Protein AF-I7KV69-F1 (afdb_monomer)

Sequence (287 aa):
MLKFHRIDDIEKFVSSTLLEDYKKNYTNLLLSSIMAGIHRTFGLRHEGIIMALEIVDTIKDDTSNLIERNLLVWNLYVLAHEFIEECSFERAMNFIERAEKNWTRDILLGDEMGVYHVSWIEQIWLLKSHIYMLLKDDNNFQRTTDMILDSRLKLFKEAEKETEEIIIFDRCTYNAYEIMAMESRRKNIVNAINFLKQAILIKGNIKVDNDNKNISSNPYKYYDNLMNFFNRLQEKPYDNIKYLYCASCRFFDGEGLCKRHGTTTDKFKACSMYEGQNKKATPTETI

Mean predicted aligned error: 6.2 Å

Secondary structure (DSSP, 8-state):
---PPP-TTTGGGS-HHHHHHHHH-TT-HHHHHHHHHHHHHHS-HHHHHHHHHHHHHHS-TT---HHHHHHHHHHHHHHHHHHHHTT-HHHHHHHHHHHHHH--GGGGGG-SSSSS----HHHHHHHHHHHHHHTT-HHHHHHHHHHHHHHHHHHHHHHHHHH-------HHHHHHHHHHHHHHHHH-HHHHHHHHHHHHHHHH--PPP--HHHHHH-HHHHHHHHHHHHHHSPPPSS----TTBGGGBTTB-SSSEETTTTEE--TT-B-TT--B-----------

Radius of gyration: 21.75 Å; Cα contacts (8 Å, |Δi|>4): 406; chains: 1; bounding box: 48×69×56 Å

Nearest PDB structures (foldseek):
  6w1e-assembly1_A-2  TM=5.570E-01  e=2.737E-01  Streptococcus thermophilus LMG 18311
  8rtc-assembly2_B  TM=5.292E-01  e=9.080E-01  Bacillus phage phi3T
  5m37-assembly1_B  TM=4.041E-01  e=3.650E-01  Homo sapiens
  8q9t-assembly1_E  TM=3.363E-01  e=4.422E-01  Saccharomyces cerevisiae
  6w1f-assembly1_B  TM=4.535E-01  e=3.012E+00  Streptococcus thermophilus LMG 18311

Foldseek 3Di:
DFDDDDCPFQPVPDDPVLVVVCVVCVVPLVSLLVSLVSCCPRNPVVSSLVSLVVLLVVADLPDPQLLSLFSNLLSLLVNLVVCVVVVVLVSSVVSLVSSLSSDFLASLLNPPPNPRGDNDNLSSLLSVLSSCLVVVVVPSNVVSLVVLQVVVVVLQVVLCVQPVDHFFADDSQLSSLQVQLVSCVVVPLVSSVVSLQRSCCRQAVDHDDPPVVCCVPPSNVVSVVSVVVSVPRDGDPDRPGLPQFLLFAPQRPNPAARNVVRGGHDRGRGGNPGDGPDDPPDPPPDD

pLDDT: mean 89.47, std 11.6, range [36.41, 98.56]

Structure (mmCIF, N/CA/C/O backbone):
data_AF-I7KV69-F1
#
_entry.id   AF-I7KV69-F1
#
loop_
_atom_site.group_PDB
_atom_site.id
_atom_site.type_symbol
_atom_site.label_atom_id
_atom_site.label_alt_id
_atom_site.label_comp_id
_atom_site.label_asym_id
_atom_site.label_entity_id
_atom_site.label_seq_id
_atom_site.pdbx_PDB_ins_code
_atom_site.Cartn_x
_atom_site.Cartn_y
_atom_site.Cartn_z
_atom_site.occupancy
_atom_site.B_iso_or_equiv
_atom_site.auth_seq_id
_atom_site.auth_comp_id
_atom_site.auth_asym_id
_atom_site.auth_atom_id
_atom_site.pdbx_PDB_model_num
ATOM 1 N N . MET A 1 1 ? 6.055 5.016 -23.914 1.00 79.69 1 MET A N 1
ATOM 2 C CA . MET A 1 1 ? 7.514 5.083 -24.160 1.00 79.69 1 MET A CA 1
ATOM 3 C C . MET A 1 1 ? 8.061 6.172 -23.266 1.00 79.69 1 MET A C 1
ATOM 5 O O . MET A 1 1 ? 7.562 7.287 -23.358 1.00 79.69 1 MET A O 1
ATOM 9 N N . LEU A 1 2 ? 9.021 5.823 -22.408 1.00 90.88 2 LEU A N 1
ATOM 10 C CA . LEU A 1 2 ? 9.633 6.746 -21.452 1.00 90.88 2 LEU A CA 1
ATOM 11 C C . LEU A 1 2 ? 10.381 7.870 -22.169 1.00 90.88 2 LEU A C 1
ATOM 13 O O . LEU A 1 2 ? 11.130 7.613 -23.117 1.00 90.88 2 LEU A O 1
ATOM 17 N N . LYS A 1 3 ? 10.196 9.098 -21.693 1.00 93.81 3 LYS A N 1
ATOM 18 C CA . LYS A 1 3 ? 10.934 10.276 -22.141 1.00 93.81 3 LYS A CA 1
ATOM 19 C C . LYS A 1 3 ? 11.973 10.685 -21.107 1.00 93.81 3 LYS A C 1
ATOM 21 O O . LYS A 1 3 ? 11.932 10.291 -19.947 1.00 93.81 3 LYS A O 1
ATOM 26 N N . PHE A 1 4 ? 12.920 11.503 -21.548 1.00 94.94 4 PHE A N 1
ATOM 27 C CA . PHE A 1 4 ? 13.829 12.174 -20.634 1.00 94.94 4 PHE A CA 1
ATOM 28 C C . PHE A 1 4 ? 13.106 13.342 -19.951 1.00 94.94 4 PHE A C 1
ATOM 30 O O . PHE A 1 4 ? 12.637 14.259 -20.629 1.00 94.94 4 PHE A O 1
ATOM 37 N N . HIS A 1 5 ? 13.064 13.321 -18.620 1.00 94.38 5 HIS A N 1
ATOM 38 C CA . HIS A 1 5 ? 12.583 14.433 -17.795 1.00 94.38 5 HIS A CA 1
ATOM 39 C C . HIS A 1 5 ? 13.758 15.241 -17.249 1.00 94.38 5 HIS A C 1
ATOM 41 O O . HIS A 1 5 ? 14.771 14.672 -16.837 1.00 94.38 5 HIS A O 1
ATOM 47 N N . ARG A 1 6 ? 13.633 16.574 -17.276 1.00 91.25 6 ARG A N 1
ATOM 48 C CA . ARG A 1 6 ? 14.663 17.476 -16.738 1.00 91.25 6 ARG A CA 1
ATOM 49 C C . ARG A 1 6 ? 14.760 17.296 -15.231 1.00 91.25 6 ARG A C 1
ATOM 51 O O . ARG A 1 6 ? 13.749 17.062 -14.591 1.00 91.25 6 ARG A O 1
ATOM 58 N N . ILE A 1 7 ? 15.968 17.443 -14.697 1.00 91.94 7 ILE A N 1
ATOM 59 C CA . ILE A 1 7 ? 16.266 17.161 -13.287 1.00 91.94 7 ILE A CA 1
ATOM 60 C C . ILE A 1 7 ? 16.721 18.395 -12.501 1.00 91.94 7 ILE A C 1
ATOM 62 O O . ILE A 1 7 ? 17.065 18.268 -11.329 1.00 91.94 7 ILE A O 1
ATOM 66 N N . ASP A 1 8 ? 16.749 19.569 -13.140 1.00 91.62 8 ASP A N 1
ATOM 67 C CA . ASP A 1 8 ? 17.297 20.823 -12.600 1.00 91.62 8 ASP A CA 1
ATOM 68 C C . ASP A 1 8 ? 16.682 21.196 -11.233 1.00 91.62 8 ASP A C 1
ATOM 70 O O . ASP A 1 8 ? 17.334 21.783 -10.370 1.00 91.62 8 ASP A O 1
ATOM 74 N N . ASP A 1 9 ? 15.418 20.828 -11.014 1.00 90.06 9 ASP A N 1
ATOM 75 C CA . ASP A 1 9 ? 14.646 21.053 -9.791 1.00 90.06 9 ASP A CA 1
ATOM 76 C C . ASP A 1 9 ? 15.044 20.129 -8.627 1.00 90.06 9 ASP A C 1
ATOM 78 O O . ASP A 1 9 ? 14.849 20.490 -7.462 1.00 90.06 9 ASP A O 1
ATOM 82 N N . ILE A 1 10 ? 15.634 18.970 -8.925 1.00 92.38 10 ILE A N 1
ATOM 83 C CA . ILE A 1 10 ? 15.987 17.941 -7.940 1.00 92.38 10 ILE A CA 1
ATOM 84 C C . ILE A 1 10 ? 17.495 17.725 -7.772 1.00 92.38 10 ILE A C 1
ATOM 86 O O . ILE A 1 10 ? 17.887 17.032 -6.835 1.00 92.38 10 ILE A O 1
ATOM 90 N N . GLU A 1 11 ? 18.358 18.348 -8.587 1.00 91.94 11 GLU A N 1
ATOM 91 C CA . GLU A 1 11 ? 19.812 18.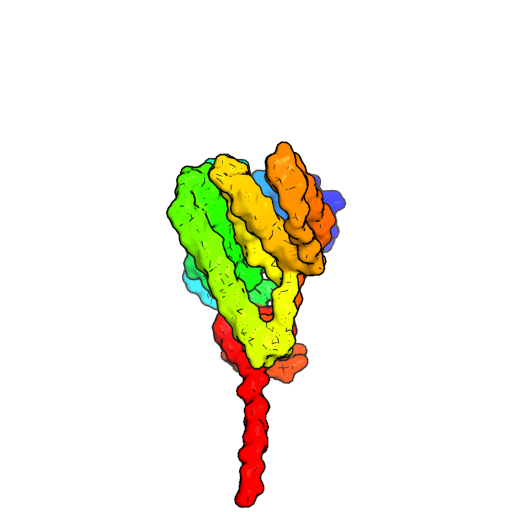086 -8.571 1.00 91.94 11 GLU A CA 1
ATOM 92 C C . GLU A 1 11 ? 20.458 18.262 -7.186 1.00 91.94 11 GLU A C 1
ATOM 94 O O . GLU A 1 11 ? 21.383 17.538 -6.830 1.00 91.94 11 GLU A O 1
ATOM 99 N N . LYS A 1 12 ? 19.944 19.182 -6.363 1.00 90.75 12 LYS A N 1
ATOM 100 C CA . LYS A 1 12 ? 20.472 19.455 -5.014 1.00 90.75 12 LYS A CA 1
ATOM 101 C C . LYS A 1 12 ? 20.125 18.395 -3.959 1.00 90.75 12 LYS A C 1
ATOM 103 O O . LYS A 1 12 ? 20.672 18.442 -2.861 1.00 90.75 12 LYS A O 1
ATOM 108 N N . PHE A 1 13 ? 19.193 17.491 -4.258 1.00 88.88 13 PHE A N 1
ATOM 109 C CA . PHE A 1 13 ? 18.682 16.484 -3.319 1.00 88.88 13 PHE A CA 1
ATOM 110 C C . PHE A 1 13 ? 19.123 15.060 -3.660 1.00 88.88 13 PHE A C 1
ATOM 112 O O . PHE A 1 13 ? 18.860 14.135 -2.893 1.00 88.88 13 PHE A O 1
ATOM 119 N N . VAL A 1 14 ? 19.779 14.875 -4.804 1.00 89.38 14 VAL A N 1
ATOM 120 C CA . VAL A 1 14 ? 20.112 13.564 -5.358 1.00 89.38 14 VAL A CA 1
ATOM 121 C C . VAL A 1 14 ? 21.619 13.441 -5.524 1.00 89.38 14 VAL A C 1
ATOM 123 O O . VAL A 1 14 ? 22.299 14.414 -5.841 1.00 89.38 14 VAL A O 1
ATOM 126 N N . SER A 1 15 ? 22.165 12.242 -5.312 1.00 91.06 15 SER A N 1
ATOM 127 C CA . SER A 1 15 ? 23.586 12.001 -5.561 1.00 91.06 15 SER A CA 1
ATOM 128 C C . SER A 1 15 ? 23.920 12.194 -7.043 1.00 91.06 15 SER A C 1
ATOM 130 O O . SER A 1 15 ? 23.171 11.773 -7.926 1.00 91.06 15 SER A O 1
ATOM 132 N N . SER A 1 16 ? 25.082 12.787 -7.326 1.00 90.88 16 SER A N 1
ATOM 133 C CA . SER A 1 16 ? 25.544 13.017 -8.701 1.00 90.88 16 SER A CA 1
ATOM 134 C C . SER A 1 16 ? 25.605 11.726 -9.519 1.00 90.88 16 SER A C 1
ATOM 136 O O . SER A 1 16 ? 25.224 11.728 -10.685 1.00 90.88 16 SER A O 1
ATOM 138 N N . THR A 1 17 ? 25.998 10.609 -8.898 1.00 92.88 17 THR A N 1
ATOM 139 C CA . THR A 1 17 ? 26.035 9.286 -9.537 1.00 92.88 17 THR A CA 1
ATOM 140 C C . THR A 1 17 ? 24.664 8.858 -10.057 1.00 92.88 17 THR A C 1
ATOM 142 O O . THR A 1 17 ? 24.551 8.494 -11.223 1.00 92.88 17 THR A O 1
ATOM 145 N N . LEU A 1 18 ? 23.606 8.968 -9.244 1.00 91.75 18 LEU A N 1
ATOM 146 C CA . LEU A 1 18 ? 22.260 8.566 -9.665 1.00 91.75 18 LEU A CA 1
ATOM 147 C C . LEU A 1 18 ? 21.735 9.455 -10.805 1.00 91.75 18 LEU A C 1
ATOM 149 O O . LEU A 1 18 ? 21.097 8.966 -11.737 1.00 91.75 18 LEU A O 1
ATOM 153 N N . LEU A 1 19 ? 22.042 10.755 -10.760 1.00 92.75 19 LEU A N 1
ATOM 154 C CA . LEU A 1 19 ? 21.680 11.695 -11.823 1.00 92.75 19 LEU A CA 1
ATOM 155 C C . LEU A 1 19 ? 22.405 11.388 -13.136 1.00 92.75 19 LEU A C 1
ATOM 157 O O . LEU A 1 19 ? 21.803 11.467 -14.207 1.00 92.75 19 LEU A O 1
ATOM 161 N N . GLU A 1 20 ? 23.691 11.040 -13.073 1.00 93.88 20 GLU A N 1
ATOM 162 C CA . GLU A 1 20 ? 24.459 10.618 -14.243 1.00 93.88 20 GLU A CA 1
ATOM 163 C C . GLU A 1 20 ? 23.925 9.317 -14.839 1.00 93.88 20 GLU A C 1
ATOM 165 O O . GLU A 1 20 ? 23.790 9.222 -16.061 1.00 93.88 20 GLU A O 1
ATOM 170 N N . ASP A 1 21 ? 23.599 8.337 -13.999 1.00 94.56 21 ASP A N 1
ATOM 171 C CA . ASP A 1 21 ? 23.025 7.067 -14.442 1.00 94.56 21 ASP A CA 1
ATOM 172 C C . ASP A 1 21 ? 21.676 7.294 -15.128 1.00 94.56 21 ASP A C 1
ATOM 174 O O . ASP A 1 21 ? 21.420 6.731 -16.194 1.00 94.56 21 ASP A O 1
ATOM 178 N N . TYR A 1 22 ? 20.845 8.192 -14.587 1.00 95.19 22 TYR A N 1
ATOM 179 C CA . TYR A 1 22 ? 19.565 8.541 -15.201 1.00 95.19 22 TYR A CA 1
ATOM 180 C C . TYR A 1 22 ? 19.747 9.271 -16.532 1.00 95.19 22 TYR A C 1
ATOM 182 O O . TYR A 1 22 ? 19.112 8.910 -17.521 1.00 95.19 22 TYR A O 1
ATOM 190 N N . LYS A 1 23 ? 20.676 10.233 -16.612 1.00 94.06 23 LYS A N 1
ATOM 191 C CA . LYS A 1 23 ? 21.020 10.909 -17.877 1.00 94.06 23 LYS A CA 1
ATOM 192 C C . LYS A 1 23 ? 21.488 9.913 -18.945 1.00 94.06 23 LYS A C 1
ATOM 194 O O . LYS A 1 23 ? 21.154 10.081 -20.116 1.00 94.06 23 LYS A O 1
ATOM 199 N N . LYS A 1 24 ? 22.235 8.873 -18.556 1.00 95.00 24 LYS A N 1
ATOM 200 C CA . LYS A 1 24 ? 22.728 7.824 -19.466 1.00 95.00 24 LYS A CA 1
ATOM 201 C C . LYS A 1 24 ? 21.642 6.816 -19.862 1.00 95.00 24 LYS A C 1
ATOM 203 O O . LYS A 1 24 ? 21.681 6.323 -20.986 1.00 95.00 24 LYS A O 1
ATOM 208 N N . ASN A 1 25 ? 20.702 6.494 -18.968 1.00 94.56 25 ASN A N 1
ATOM 209 C CA . ASN A 1 25 ? 19.733 5.410 -19.158 1.00 94.56 25 ASN A CA 1
ATOM 210 C C . ASN A 1 25 ? 18.331 5.720 -18.590 1.00 94.56 25 ASN A C 1
ATOM 212 O O . ASN A 1 25 ? 17.787 4.971 -17.778 1.00 94.56 25 ASN A O 1
ATOM 216 N N . TYR A 1 26 ? 17.711 6.809 -19.048 1.00 93.62 26 TYR A N 1
ATOM 217 C CA . TYR A 1 26 ? 16.355 7.210 -18.636 1.00 93.62 26 TYR A CA 1
ATOM 218 C C . TYR A 1 26 ? 15.247 6.247 -19.106 1.00 93.62 26 TYR A C 1
ATOM 220 O O . TYR A 1 26 ? 14.093 6.364 -18.700 1.00 93.62 26 TYR A O 1
ATOM 228 N N . THR A 1 27 ? 15.559 5.291 -19.982 1.00 93.94 27 THR A N 1
ATOM 229 C CA . THR A 1 27 ? 14.613 4.250 -20.407 1.00 93.94 27 THR A CA 1
ATOM 230 C C . THR A 1 27 ? 14.575 3.060 -19.445 1.00 93.94 27 THR A C 1
ATOM 232 O O . THR A 1 27 ? 13.741 2.169 -19.606 1.00 93.94 27 THR A O 1
ATOM 235 N N . ASN A 1 28 ? 15.436 3.034 -18.424 1.00 94.50 28 ASN A N 1
ATOM 236 C CA . ASN A 1 28 ? 15.361 2.055 -17.350 1.00 94.50 28 ASN A CA 1
ATOM 237 C C . ASN A 1 28 ? 14.159 2.360 -16.435 1.00 94.50 28 ASN A C 1
ATOM 239 O O . ASN A 1 28 ? 14.115 3.395 -15.775 1.00 94.50 28 ASN A O 1
ATOM 243 N N . LEU A 1 29 ? 13.192 1.439 -16.376 1.00 93.75 29 LEU A N 1
ATOM 244 C CA . LEU A 1 29 ? 11.946 1.614 -15.619 1.00 93.75 29 LEU A CA 1
ATOM 245 C C . LEU A 1 29 ? 12.169 1.798 -14.110 1.00 93.75 29 LEU A C 1
ATOM 247 O O . LEU A 1 29 ? 11.476 2.607 -13.497 1.00 93.75 29 LEU A O 1
ATOM 251 N N . LEU A 1 30 ? 13.123 1.076 -13.511 1.00 93.38 30 LEU A N 1
ATOM 252 C CA . LEU A 1 30 ? 13.435 1.203 -12.085 1.00 93.38 30 LEU A CA 1
ATOM 253 C C . LEU A 1 30 ? 13.994 2.596 -11.796 1.00 93.38 30 LEU A C 1
ATOM 255 O O . LEU A 1 30 ? 13.495 3.297 -10.919 1.00 93.38 30 LEU A O 1
ATOM 259 N N . LEU A 1 31 ? 14.979 3.021 -12.584 1.00 93.19 31 LEU A N 1
ATOM 260 C CA . LEU A 1 31 ? 15.613 4.323 -12.433 1.00 93.19 31 LEU A CA 1
ATOM 261 C C . LEU A 1 31 ? 14.618 5.467 -12.640 1.00 93.19 31 LEU A C 1
ATOM 263 O O . LEU A 1 31 ? 14.560 6.392 -11.834 1.00 93.19 31 LEU A O 1
ATOM 267 N N . SER A 1 32 ? 13.761 5.365 -13.653 1.00 94.88 32 SER A N 1
ATOM 268 C CA . SER A 1 32 ? 12.687 6.332 -13.879 1.00 94.88 32 SER A CA 1
ATOM 269 C C . SER A 1 32 ? 11.657 6.331 -12.751 1.00 94.88 32 SER A C 1
ATOM 271 O O . SER A 1 32 ? 11.198 7.398 -12.357 1.00 94.88 32 SER A O 1
ATOM 273 N N . SER A 1 33 ? 11.339 5.177 -12.158 1.00 94.75 33 SER A N 1
ATOM 274 C CA . SER A 1 33 ? 10.456 5.093 -10.986 1.00 94.75 33 SER A CA 1
ATOM 275 C C . SER A 1 33 ? 11.063 5.775 -9.752 1.00 94.75 33 SER A C 1
ATOM 277 O O . SER A 1 33 ? 10.351 6.469 -9.019 1.00 94.75 33 SER A O 1
ATOM 279 N N . ILE A 1 34 ? 12.379 5.635 -9.540 1.00 93.25 34 ILE A N 1
ATOM 280 C CA . ILE A 1 34 ? 13.119 6.342 -8.482 1.00 93.25 34 ILE A CA 1
ATOM 281 C C . ILE A 1 34 ? 13.034 7.852 -8.702 1.00 93.25 34 ILE A C 1
ATOM 283 O O . ILE A 1 34 ? 12.615 8.589 -7.808 1.00 93.25 34 ILE A O 1
ATOM 287 N N . MET A 1 35 ? 13.385 8.307 -9.906 1.00 94.31 35 MET A N 1
ATOM 288 C CA . MET A 1 35 ? 13.393 9.725 -10.263 1.00 94.31 35 MET A CA 1
ATOM 289 C C . MET A 1 35 ? 11.995 10.344 -10.175 1.00 94.31 35 MET A C 1
ATOM 291 O O . MET A 1 35 ? 11.844 11.436 -9.631 1.00 94.31 35 MET A O 1
ATOM 295 N N . ALA A 1 36 ? 10.958 9.614 -10.594 1.00 95.12 36 ALA A N 1
ATOM 296 C CA . ALA A 1 36 ? 9.570 10.029 -10.430 1.00 95.12 36 ALA A CA 1
ATOM 297 C C . ALA A 1 36 ? 9.219 10.255 -8.950 1.00 95.12 36 ALA A C 1
ATOM 299 O O . ALA A 1 36 ? 8.601 11.261 -8.604 1.00 95.12 36 ALA A O 1
ATOM 300 N N . GLY A 1 37 ? 9.649 9.351 -8.060 1.00 93.69 37 GLY A N 1
ATOM 301 C CA . GLY A 1 37 ? 9.499 9.518 -6.612 1.00 93.69 37 GLY A CA 1
ATOM 302 C C . GLY A 1 37 ? 10.197 10.768 -6.085 1.00 93.69 37 GLY A C 1
ATOM 303 O O . GLY A 1 37 ? 9.592 11.541 -5.346 1.00 93.69 37 GLY A O 1
ATOM 304 N N . ILE A 1 38 ? 11.432 11.011 -6.520 1.00 94.00 38 ILE A N 1
ATOM 305 C CA . ILE A 1 38 ? 12.210 12.181 -6.101 1.00 94.00 38 ILE A CA 1
ATOM 306 C C . ILE A 1 38 ? 11.539 13.486 -6.552 1.00 94.00 38 ILE A C 1
ATOM 308 O O . ILE A 1 38 ? 11.414 14.402 -5.740 1.00 94.00 38 ILE A O 1
ATOM 312 N N . HIS A 1 39 ? 11.059 13.574 -7.798 1.00 95.19 39 HIS A N 1
ATOM 313 C CA . HIS A 1 39 ? 10.308 14.746 -8.265 1.00 95.19 39 HIS A CA 1
ATOM 314 C C . HIS A 1 39 ? 9.054 14.994 -7.423 1.00 95.19 39 HIS A C 1
ATOM 316 O O . HIS A 1 39 ? 8.795 16.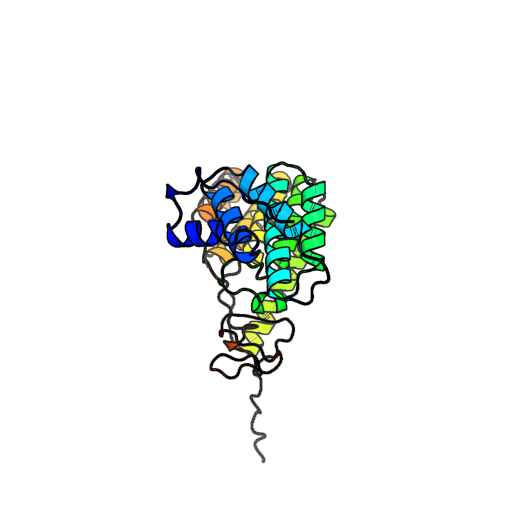135 -7.049 1.00 95.19 39 HIS A O 1
ATOM 322 N N . ARG A 1 40 ? 8.303 13.943 -7.063 1.00 93.12 40 ARG A N 1
ATOM 323 C CA . ARG A 1 40 ? 7.111 14.081 -6.206 1.00 93.12 40 ARG A CA 1
ATOM 324 C C . ARG A 1 40 ? 7.436 14.599 -4.810 1.00 93.12 40 ARG A C 1
ATOM 326 O O . ARG A 1 40 ? 6.675 15.400 -4.278 1.00 93.12 40 ARG A O 1
ATOM 333 N N . THR A 1 41 ? 8.545 14.159 -4.218 1.00 92.19 41 THR A N 1
ATOM 334 C CA . THR A 1 41 ? 8.900 14.525 -2.840 1.00 92.19 41 THR A CA 1
ATOM 335 C C . THR A 1 41 ? 9.633 15.864 -2.738 1.00 92.19 41 THR A C 1
ATOM 337 O O . THR A 1 41 ? 9.378 16.623 -1.805 1.00 92.19 41 THR A O 1
ATOM 340 N N . PHE A 1 42 ? 10.551 16.160 -3.660 1.00 93.00 42 PHE A N 1
ATOM 341 C CA . PHE A 1 42 ? 11.495 17.278 -3.521 1.00 93.00 42 PHE A CA 1
ATOM 342 C C . PHE A 1 42 ? 11.475 18.280 -4.676 1.00 93.00 42 PHE A C 1
ATOM 344 O O . PHE A 1 42 ? 12.020 19.377 -4.535 1.00 93.00 42 PHE A O 1
ATOM 351 N N . GLY A 1 43 ? 10.886 17.903 -5.808 1.00 91.69 43 GLY A N 1
ATOM 352 C CA . GLY A 1 43 ? 10.900 18.686 -7.034 1.00 91.69 43 GLY A CA 1
ATOM 353 C C . GLY A 1 43 ? 9.514 19.133 -7.477 1.00 91.69 43 GLY A C 1
ATOM 354 O O . GLY A 1 43 ? 8.616 19.435 -6.686 1.00 91.69 43 GLY A O 1
ATOM 355 N N . LEU A 1 44 ? 9.350 19.183 -8.792 1.00 93.25 44 LEU A N 1
ATOM 356 C CA . LEU A 1 44 ? 8.096 19.447 -9.466 1.00 93.25 44 LEU A CA 1
ATOM 357 C C . LEU A 1 44 ? 7.198 18.210 -9.395 1.00 93.25 44 LEU A C 1
ATOM 359 O O . LEU A 1 44 ? 7.318 17.281 -10.191 1.00 93.25 44 LEU A O 1
ATOM 363 N N . ARG A 1 45 ? 6.232 18.235 -8.470 1.00 93.94 45 ARG A N 1
ATOM 364 C CA . ARG A 1 45 ? 5.287 17.129 -8.245 1.00 93.94 45 ARG A CA 1
ATOM 365 C C . ARG A 1 45 ? 4.639 16.598 -9.531 1.00 93.94 45 ARG A C 1
ATOM 367 O O . ARG A 1 45 ? 4.589 15.389 -9.734 1.00 93.94 45 ARG A O 1
ATOM 374 N N . HIS A 1 46 ? 4.204 17.492 -10.420 1.00 94.56 46 HIS A N 1
ATOM 375 C CA . HIS A 1 46 ? 3.576 17.123 -11.692 1.00 94.56 46 HIS A CA 1
ATOM 376 C C . HIS A 1 46 ? 4.509 16.349 -12.635 1.00 94.56 46 HIS A C 1
ATOM 378 O O . HIS A 1 46 ? 4.046 15.423 -13.294 1.00 94.56 46 HIS A O 1
ATOM 384 N N . GLU A 1 47 ? 5.809 16.659 -12.670 1.00 95.50 47 GLU A N 1
ATOM 385 C CA . GLU A 1 47 ? 6.784 15.902 -13.469 1.00 95.50 47 GLU A CA 1
ATOM 386 C C . GLU A 1 47 ? 6.861 14.457 -12.978 1.00 95.50 47 GLU A C 1
ATOM 388 O O . GLU A 1 47 ? 6.754 13.518 -13.764 1.00 95.50 47 GLU A O 1
ATOM 393 N N . GLY A 1 48 ? 6.917 14.262 -11.659 1.00 95.81 48 GLY A N 1
ATOM 394 C CA . GLY A 1 48 ? 6.911 12.929 -11.064 1.00 95.81 48 GLY A CA 1
ATOM 395 C C . GLY A 1 48 ? 5.611 12.142 -11.295 1.00 95.81 48 GLY A C 1
ATOM 396 O O . GLY A 1 48 ? 5.648 10.910 -11.344 1.00 95.81 48 GLY A O 1
ATOM 397 N N . ILE A 1 49 ? 4.469 12.818 -11.468 1.00 96.81 49 ILE A N 1
ATOM 398 C CA . ILE A 1 49 ? 3.201 12.191 -11.885 1.00 96.81 49 ILE A CA 1
ATOM 399 C C . ILE A 1 49 ? 3.264 11.786 -13.363 1.00 96.81 49 ILE A C 1
ATOM 401 O O . ILE A 1 49 ? 2.901 10.659 -13.699 1.00 96.81 49 ILE A O 1
ATOM 405 N N . ILE A 1 50 ? 3.751 12.665 -14.247 1.00 97.25 50 ILE A N 1
ATOM 406 C CA . ILE A 1 50 ? 3.884 12.373 -15.684 1.00 97.25 50 ILE A CA 1
ATOM 407 C C . ILE A 1 50 ? 4.812 11.176 -15.896 1.00 97.25 50 ILE A C 1
ATOM 409 O O . ILE A 1 50 ? 4.450 10.250 -16.617 1.00 97.25 50 ILE A O 1
ATOM 413 N N . MET A 1 51 ? 5.958 11.140 -15.216 1.00 97.69 51 MET A N 1
ATOM 414 C CA . MET A 1 51 ? 6.875 10.000 -15.272 1.00 97.69 51 MET A CA 1
ATOM 415 C C . MET A 1 51 ? 6.196 8.693 -14.848 1.00 97.69 51 MET A C 1
ATOM 417 O O . MET A 1 51 ? 6.338 7.676 -15.524 1.00 97.69 51 MET A O 1
ATOM 421 N N . ALA A 1 52 ? 5.426 8.711 -13.755 1.00 97.50 52 ALA A N 1
ATOM 422 C CA . ALA A 1 52 ? 4.691 7.534 -13.296 1.00 97.50 52 ALA A CA 1
ATOM 423 C C . ALA A 1 52 ? 3.637 7.073 -14.319 1.00 97.50 52 ALA A C 1
ATOM 425 O O . ALA A 1 52 ? 3.511 5.871 -14.549 1.00 97.50 52 ALA A O 1
ATOM 426 N N . LEU A 1 53 ? 2.935 8.005 -14.978 1.00 98.06 53 LEU A N 1
ATOM 427 C CA . LEU A 1 53 ? 2.023 7.694 -16.087 1.00 98.06 53 LEU A CA 1
ATOM 428 C C . LEU A 1 53 ? 2.768 7.020 -17.250 1.00 98.06 53 LEU A C 1
ATOM 430 O O . LEU A 1 53 ? 2.359 5.958 -17.712 1.00 98.06 53 LEU A O 1
ATOM 434 N N . GLU A 1 54 ? 3.909 7.570 -17.672 1.00 98.00 54 GLU A N 1
ATOM 435 C CA . GLU A 1 54 ? 4.706 6.984 -18.756 1.00 98.00 54 GLU A CA 1
ATOM 436 C C . GLU A 1 54 ? 5.232 5.578 -18.419 1.00 98.00 54 GLU A C 1
ATOM 438 O O . GLU A 1 54 ? 5.322 4.726 -19.311 1.00 98.00 54 GLU A O 1
ATOM 443 N N . ILE A 1 55 ? 5.555 5.313 -17.147 1.00 97.38 55 ILE A N 1
ATOM 444 C CA . ILE A 1 55 ? 5.953 3.985 -16.657 1.00 97.38 55 ILE A CA 1
ATOM 445 C C . ILE A 1 55 ? 4.790 2.998 -16.781 1.00 97.38 55 ILE A C 1
ATOM 447 O O . ILE A 1 55 ? 4.952 1.951 -17.414 1.00 97.38 55 ILE A O 1
ATOM 451 N N . VAL A 1 56 ? 3.615 3.321 -16.226 1.00 97.69 56 VAL A N 1
ATOM 452 C CA . VAL A 1 56 ? 2.467 2.394 -16.246 1.00 97.69 56 VAL A CA 1
ATOM 453 C C . VAL A 1 56 ? 1.895 2.189 -17.651 1.00 97.69 56 VAL A C 1
ATOM 455 O O . VAL A 1 56 ? 1.295 1.149 -17.906 1.00 97.69 56 VAL A O 1
ATOM 458 N N . ASP A 1 57 ? 2.099 3.134 -18.570 1.00 97.00 57 ASP A N 1
ATOM 459 C CA . ASP A 1 57 ? 1.727 2.996 -19.986 1.00 97.00 57 ASP A CA 1
ATOM 460 C C . ASP A 1 57 ? 2.743 2.172 -20.792 1.00 97.00 57 ASP A C 1
ATOM 462 O O . ASP A 1 57 ? 2.436 1.670 -21.874 1.00 97.00 57 ASP A O 1
ATOM 466 N N . THR A 1 58 ? 3.975 2.039 -20.294 1.00 97.00 58 THR A N 1
ATOM 467 C CA . THR A 1 58 ? 5.036 1.271 -20.961 1.00 97.00 58 THR A CA 1
ATOM 468 C C . THR A 1 58 ? 4.986 -0.214 -20.591 1.00 97.00 58 THR A C 1
ATOM 470 O O . THR A 1 58 ? 5.316 -1.060 -21.423 1.00 97.00 58 THR A O 1
ATOM 473 N N . ILE A 1 59 ? 4.558 -0.549 -19.371 1.00 96.88 59 ILE A N 1
ATOM 474 C CA . ILE A 1 59 ? 4.500 -1.930 -18.876 1.00 96.88 59 ILE A CA 1
ATOM 475 C C . ILE A 1 59 ? 3.146 -2.565 -19.218 1.00 96.88 59 ILE A C 1
ATOM 477 O O . ILE A 1 59 ? 2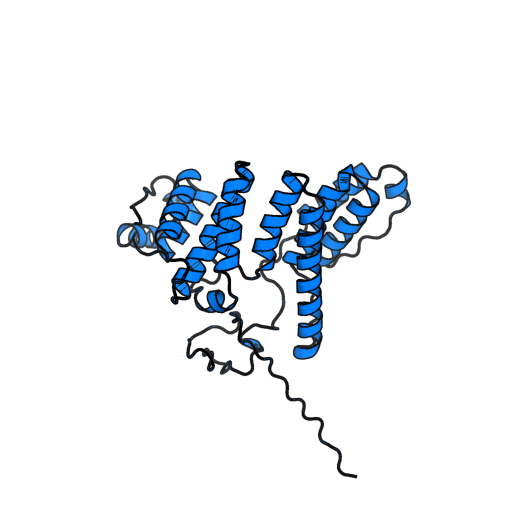.090 -1.995 -18.944 1.00 96.88 59 ILE A O 1
ATOM 481 N N . LYS A 1 60 ? 3.168 -3.776 -19.788 1.00 95.25 60 LYS A N 1
ATOM 482 C CA . LYS A 1 60 ? 1.951 -4.559 -20.052 1.00 95.25 60 LYS A CA 1
ATOM 483 C C . LYS A 1 60 ? 1.380 -5.136 -18.760 1.00 95.25 60 LYS A C 1
ATOM 485 O O . LYS A 1 60 ? 2.130 -5.677 -17.952 1.00 95.25 60 LYS A O 1
ATOM 490 N N . ASP A 1 61 ? 0.056 -5.118 -18.623 1.00 93.19 61 ASP A N 1
ATOM 491 C CA . ASP A 1 61 ? -0.640 -5.698 -17.465 1.00 93.19 61 ASP A CA 1
ATOM 492 C C . ASP A 1 61 ? -0.305 -7.188 -17.274 1.00 93.19 61 ASP A C 1
ATOM 494 O O . ASP A 1 61 ? -0.015 -7.652 -16.181 1.00 93.19 61 ASP A O 1
ATOM 498 N N . ASP A 1 62 ? -0.247 -7.962 -18.351 1.00 88.50 62 ASP A N 1
ATOM 499 C CA . ASP A 1 62 ? 0.012 -9.400 -18.291 1.00 88.50 62 ASP A CA 1
ATOM 500 C C . ASP A 1 62 ? 1.505 -9.780 -18.258 1.00 88.50 62 ASP A C 1
ATOM 502 O O . ASP A 1 62 ? 1.834 -10.959 -18.408 1.00 88.50 62 ASP A O 1
ATOM 506 N N . THR A 1 63 ? 2.421 -8.826 -18.027 1.00 93.12 63 THR A N 1
ATOM 507 C CA . THR A 1 63 ? 3.870 -9.104 -18.021 1.00 93.12 63 THR A CA 1
ATOM 508 C C . THR A 1 63 ? 4.225 -10.211 -17.028 1.00 93.12 63 THR A C 1
ATOM 510 O O . THR A 1 63 ? 3.840 -10.161 -15.858 1.00 93.12 63 THR A O 1
ATOM 513 N N . SER A 1 64 ? 4.964 -11.230 -17.474 1.00 90.62 64 SER A N 1
ATOM 514 C CA . SER A 1 64 ? 5.487 -12.297 -16.609 1.00 90.62 64 SER A CA 1
ATOM 515 C C . SER A 1 64 ? 6.754 -11.881 -15.856 1.00 90.62 64 SER A C 1
ATOM 517 O O . SER A 1 64 ? 7.231 -12.626 -15.003 1.00 90.62 64 SER A O 1
ATOM 519 N N . ASN A 1 65 ? 7.326 -10.717 -16.183 1.00 92.75 65 ASN A N 1
ATOM 520 C CA . ASN A 1 65 ? 8.505 -10.183 -15.519 1.00 92.75 65 ASN A CA 1
ATOM 521 C C . ASN A 1 65 ? 8.107 -9.591 -14.157 1.00 92.75 65 ASN A C 1
ATOM 523 O O . ASN A 1 65 ? 7.374 -8.606 -14.090 1.00 92.75 65 ASN A O 1
ATOM 527 N N . LEU A 1 66 ? 8.598 -10.187 -13.067 1.00 90.12 66 LEU A N 1
ATOM 528 C CA . LEU A 1 66 ? 8.260 -9.763 -11.704 1.00 90.12 66 LEU A CA 1
ATOM 529 C C . LEU A 1 66 ? 8.756 -8.351 -11.372 1.00 90.12 66 LEU A C 1
ATOM 531 O O . LEU A 1 66 ? 8.073 -7.651 -10.631 1.00 90.12 66 LEU A O 1
ATOM 535 N N . ILE A 1 67 ? 9.890 -7.916 -11.933 1.00 92.38 67 ILE A N 1
ATOM 536 C CA . ILE A 1 67 ? 10.423 -6.559 -11.727 1.00 92.38 67 ILE A CA 1
ATOM 537 C C . ILE A 1 67 ? 9.476 -5.544 -12.367 1.00 92.38 67 ILE A C 1
ATOM 539 O O . ILE A 1 67 ? 9.033 -4.600 -11.717 1.00 92.38 67 ILE A O 1
ATOM 543 N N . GLU A 1 68 ? 9.106 -5.767 -13.630 1.00 94.69 68 GLU A N 1
ATOM 544 C CA . GLU A 1 68 ? 8.151 -4.904 -14.331 1.00 94.69 68 GLU A CA 1
ATOM 545 C C . GLU A 1 68 ? 6.788 -4.906 -13.639 1.00 94.69 68 GLU A C 1
ATOM 547 O O . GLU A 1 68 ? 6.216 -3.846 -13.405 1.00 94.69 68 GLU A O 1
ATOM 552 N N . ARG A 1 69 ? 6.276 -6.079 -13.251 1.00 94.81 69 ARG A N 1
ATOM 553 C CA . ARG A 1 69 ? 4.992 -6.179 -12.552 1.00 94.81 69 ARG A CA 1
ATOM 554 C C . ARG A 1 69 ? 5.021 -5.448 -11.205 1.00 94.81 69 ARG A C 1
ATOM 556 O O . ARG A 1 69 ? 4.055 -4.764 -10.876 1.00 94.81 69 ARG A O 1
ATOM 563 N N . ASN A 1 70 ? 6.121 -5.538 -10.454 1.00 94.69 70 ASN A N 1
ATOM 564 C CA . ASN A 1 70 ? 6.306 -4.790 -9.211 1.00 94.69 70 ASN A CA 1
ATOM 565 C C . ASN A 1 70 ? 6.297 -3.272 -9.455 1.00 94.69 70 ASN A C 1
ATOM 567 O O . ASN A 1 70 ? 5.547 -2.548 -8.802 1.00 94.69 70 ASN A O 1
ATOM 571 N N . LEU A 1 71 ? 7.065 -2.796 -10.441 1.00 95.88 71 LEU A N 1
ATOM 572 C CA . LEU A 1 71 ? 7.113 -1.378 -10.812 1.00 95.88 71 LEU A CA 1
ATOM 573 C C . LEU A 1 71 ? 5.760 -0.859 -11.312 1.00 95.88 71 LEU A C 1
ATOM 575 O O . LEU A 1 71 ? 5.385 0.267 -10.980 1.00 95.88 71 LEU A O 1
ATOM 579 N N . LEU A 1 72 ? 5.016 -1.671 -12.067 1.00 97.19 72 LEU A N 1
ATOM 580 C CA . LEU A 1 72 ? 3.657 -1.360 -12.503 1.00 97.19 72 LEU A CA 1
ATOM 581 C C . LEU A 1 72 ? 2.742 -1.156 -11.294 1.00 97.19 72 LEU A C 1
ATOM 583 O O . LEU A 1 72 ? 2.151 -0.090 -11.151 1.00 97.19 72 LEU A O 1
ATOM 587 N N . VAL A 1 73 ? 2.656 -2.143 -10.400 1.00 97.25 73 VAL A N 1
ATOM 588 C CA . VAL A 1 73 ? 1.786 -2.084 -9.215 1.00 97.25 73 VAL A CA 1
ATOM 589 C C . VAL A 1 73 ? 2.160 -0.914 -8.302 1.00 97.25 73 VAL A C 1
ATOM 591 O O . VAL A 1 73 ? 1.273 -0.186 -7.858 1.00 97.25 73 VAL A O 1
ATOM 594 N N . TRP A 1 74 ? 3.454 -0.687 -8.065 1.00 96.62 74 TRP A N 1
ATOM 595 C CA . TRP A 1 74 ? 3.936 0.448 -7.280 1.00 96.62 74 TRP A CA 1
ATOM 596 C C . TRP A 1 74 ? 3.512 1.794 -7.881 1.00 96.62 74 TRP A C 1
ATOM 598 O O . TRP A 1 74 ? 2.951 2.635 -7.178 1.00 96.62 74 TRP A O 1
ATOM 608 N N . ASN A 1 75 ? 3.735 2.006 -9.181 1.00 97.62 75 ASN A N 1
ATOM 609 C CA . ASN A 1 75 ? 3.397 3.281 -9.815 1.00 97.62 75 ASN A CA 1
ATOM 610 C C . ASN A 1 75 ? 1.879 3.481 -9.938 1.00 97.62 75 ASN A C 1
ATOM 612 O O . ASN A 1 75 ? 1.413 4.603 -9.769 1.00 97.62 75 ASN A O 1
ATOM 616 N N . LEU A 1 76 ? 1.090 2.419 -10.139 1.00 98.44 76 LEU A N 1
ATOM 617 C CA . LEU A 1 76 ? -0.375 2.496 -10.079 1.00 98.44 76 LEU A CA 1
ATOM 618 C C . LEU A 1 76 ? -0.868 2.883 -8.678 1.00 98.44 76 LEU A C 1
ATOM 620 O O . LEU A 1 76 ? -1.737 3.743 -8.552 1.00 98.44 76 LEU A O 1
ATOM 624 N N . TYR A 1 77 ? -0.289 2.288 -7.630 1.00 97.75 77 TYR A N 1
ATOM 625 C CA . TYR A 1 77 ? -0.595 2.623 -6.238 1.00 97.75 77 TYR A CA 1
ATOM 626 C C . TYR A 1 77 ? -0.277 4.091 -5.921 1.00 97.75 77 TYR A C 1
ATOM 628 O O . TYR A 1 77 ? -1.093 4.786 -5.321 1.00 97.75 77 TYR A O 1
ATOM 636 N N . VAL A 1 78 ? 0.878 4.587 -6.371 1.00 96.69 78 VAL A N 1
ATOM 637 C CA . VAL A 1 78 ? 1.249 6.001 -6.236 1.00 96.69 78 VAL A CA 1
ATOM 638 C C . VAL A 1 78 ? 0.266 6.902 -6.982 1.00 96.69 78 VAL A C 1
ATOM 640 O O . VAL A 1 78 ? -0.270 7.828 -6.387 1.00 96.69 78 VAL A O 1
ATOM 643 N N . LEU A 1 79 ? -0.003 6.634 -8.264 1.00 98.25 79 LEU A N 1
ATOM 644 C CA . LEU A 1 79 ? -0.923 7.449 -9.063 1.00 98.25 79 LEU A CA 1
ATOM 645 C C . LEU A 1 79 ? -2.316 7.506 -8.432 1.00 98.25 79 LEU A C 1
ATOM 647 O O . LEU A 1 79 ? -2.941 8.562 -8.422 1.00 98.25 79 LEU A O 1
ATOM 651 N N . ALA A 1 80 ? -2.791 6.398 -7.864 1.00 98.31 80 ALA A N 1
ATOM 652 C CA . ALA A 1 80 ? -4.048 6.380 -7.133 1.00 98.31 80 ALA A CA 1
ATOM 653 C C . ALA A 1 80 ? -4.065 7.378 -5.961 1.00 98.31 80 ALA A C 1
ATOM 655 O O . ALA A 1 80 ? -5.036 8.121 -5.838 1.00 98.31 80 ALA A O 1
ATOM 656 N N . HIS A 1 81 ? -3.004 7.450 -5.148 1.00 96.81 81 HIS A N 1
ATOM 657 C CA . HIS A 1 81 ? -2.877 8.467 -4.088 1.00 96.81 81 HIS A CA 1
ATOM 658 C C . HIS A 1 81 ? -2.921 9.889 -4.651 1.00 96.81 81 HIS A C 1
ATOM 660 O O . HIS A 1 81 ? -3.713 10.707 -4.188 1.00 96.81 81 HIS A O 1
ATOM 666 N N . GLU A 1 82 ? -2.128 10.162 -5.688 1.00 96.50 82 GLU A N 1
ATOM 667 C CA . GLU A 1 82 ? -2.061 11.483 -6.325 1.00 96.50 82 GLU A CA 1
ATOM 668 C C . GLU A 1 82 ? -3.447 11.943 -6.810 1.00 96.50 82 GLU A C 1
ATOM 670 O O . GLU A 1 82 ? -3.884 13.054 -6.514 1.00 96.50 82 GLU A O 1
ATOM 675 N N . PHE A 1 83 ? -4.196 11.061 -7.479 1.00 97.62 83 PHE A N 1
ATOM 676 C CA . PHE A 1 83 ? -5.529 11.391 -7.985 1.00 97.62 83 PHE A CA 1
ATOM 677 C C . PHE A 1 83 ? -6.617 11.432 -6.906 1.00 97.62 83 PHE A C 1
ATOM 679 O O . PHE A 1 83 ? -7.622 12.115 -7.107 1.00 97.62 83 PHE A O 1
ATOM 686 N N . ILE A 1 84 ? -6.443 10.759 -5.763 1.00 97.38 84 ILE A N 1
ATOM 687 C CA . ILE A 1 84 ? -7.316 10.961 -4.595 1.00 97.38 84 ILE A CA 1
ATOM 688 C C . ILE A 1 84 ? -7.136 12.381 -4.053 1.00 97.38 84 ILE A C 1
ATOM 690 O O . ILE A 1 84 ? -8.133 13.056 -3.796 1.00 97.38 84 ILE A O 1
ATOM 694 N N . GLU A 1 85 ? -5.894 12.855 -3.920 1.00 94.38 85 GLU A N 1
ATOM 695 C CA . GLU A 1 85 ? -5.609 14.216 -3.446 1.00 94.38 85 GLU A CA 1
ATOM 696 C C . GLU A 1 85 ? -6.145 15.293 -4.400 1.00 94.38 85 GLU A C 1
ATOM 698 O O . GLU A 1 85 ? -6.693 16.301 -3.954 1.00 94.38 85 GLU A O 1
ATOM 703 N N . GLU A 1 86 ? -6.075 15.053 -5.711 1.00 95.19 86 GLU A N 1
ATOM 704 C CA . GLU A 1 86 ? -6.676 15.918 -6.737 1.00 95.19 86 GLU A CA 1
ATOM 705 C C . GLU A 1 86 ? -8.211 15.793 -6.833 1.00 95.19 86 GLU A C 1
ATOM 707 O O . GLU A 1 86 ? -8.835 16.422 -7.689 1.00 95.19 86 GLU A O 1
ATOM 712 N N . CYS A 1 87 ? -8.844 14.983 -5.976 1.00 95.94 87 CYS A N 1
ATOM 713 C CA . CYS A 1 87 ? -10.278 14.676 -6.009 1.00 95.94 87 CYS A CA 1
ATOM 714 C C . CYS A 1 87 ? -10.76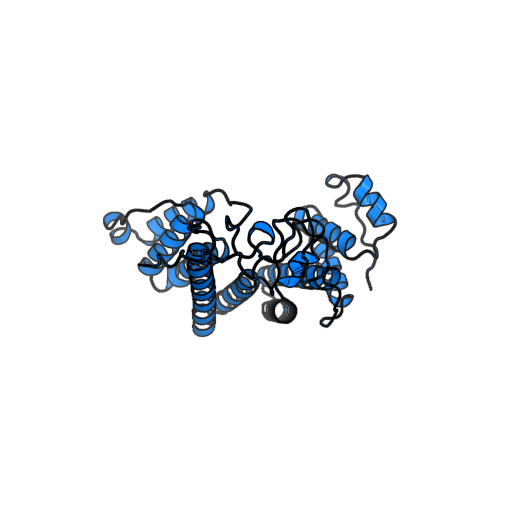5 14.074 -7.348 1.00 95.94 87 CYS A C 1
ATOM 716 O O . CYS A 1 87 ? -11.951 14.137 -7.678 1.00 95.94 87 CYS A O 1
ATOM 718 N N . SER A 1 88 ? -9.872 13.452 -8.124 1.00 97.31 88 SER A N 1
ATOM 719 C CA . SER A 1 88 ? -10.190 12.745 -9.367 1.00 97.31 88 SER A CA 1
ATOM 720 C C . SER A 1 88 ? -10.483 11.266 -9.087 1.00 97.31 88 SER A C 1
ATOM 722 O O . SER A 1 88 ? -9.758 10.360 -9.505 1.00 97.31 88 SER A O 1
ATOM 724 N N . PHE A 1 89 ? -11.562 11.012 -8.341 1.00 97.81 89 PHE A N 1
ATOM 725 C CA . PHE A 1 89 ? -11.854 9.691 -7.771 1.00 97.81 89 PHE A CA 1
ATOM 726 C C . PHE A 1 89 ? -12.067 8.583 -8.808 1.00 97.81 89 PHE A C 1
ATOM 728 O O . PHE A 1 89 ? -11.669 7.448 -8.567 1.00 97.81 89 PHE A O 1
ATOM 735 N N . GLU A 1 90 ? -12.639 8.895 -9.972 1.00 97.69 90 GLU A N 1
ATOM 736 C CA . GLU A 1 90 ? -12.805 7.925 -11.063 1.00 97.69 90 GLU A CA 1
ATOM 737 C C . GLU A 1 90 ? -11.448 7.462 -11.613 1.00 97.69 90 GLU A C 1
ATOM 739 O O . GLU A 1 90 ? -11.196 6.264 -11.746 1.00 97.69 90 GLU A O 1
ATOM 744 N N . ARG A 1 91 ? -10.527 8.404 -11.862 1.00 97.62 91 ARG A N 1
ATOM 745 C CA . ARG A 1 91 ? -9.166 8.080 -12.315 1.00 97.62 91 ARG A CA 1
ATOM 746 C C . ARG A 1 91 ? -8.412 7.292 -11.255 1.00 97.62 91 ARG A C 1
ATOM 748 O O . ARG A 1 91 ? -7.777 6.296 -11.589 1.00 97.62 91 ARG A O 1
ATOM 755 N N . ALA A 1 92 ? -8.511 7.711 -9.995 1.00 98.44 92 ALA A N 1
ATOM 756 C CA . ALA A 1 92 ? -7.909 6.986 -8.887 1.00 98.44 92 ALA A CA 1
ATOM 757 C C . ALA A 1 92 ? -8.434 5.545 -8.810 1.00 98.44 92 ALA A C 1
ATOM 759 O O . ALA A 1 92 ? -7.631 4.617 -8.758 1.00 98.44 92 ALA A O 1
ATOM 760 N N . MET A 1 93 ? -9.753 5.337 -8.891 1.00 98.44 93 MET A N 1
ATOM 761 C CA . MET A 1 93 ? -10.353 4.000 -8.862 1.00 98.44 93 MET A CA 1
ATOM 762 C C . MET A 1 93 ? -9.856 3.121 -10.016 1.00 98.44 93 MET A C 1
ATOM 764 O O . MET A 1 93 ? -9.474 1.979 -9.776 1.00 98.44 93 MET A O 1
ATOM 768 N N . ASN A 1 94 ? -9.747 3.663 -11.234 1.00 98.31 94 ASN A N 1
ATOM 769 C CA . ASN A 1 94 ? -9.192 2.929 -12.377 1.00 98.31 94 ASN A CA 1
ATOM 770 C C . ASN A 1 94 ? -7.748 2.455 -12.120 1.00 98.31 94 ASN A C 1
ATOM 772 O O . ASN A 1 94 ? -7.402 1.314 -12.431 1.00 98.31 94 ASN A O 1
ATOM 776 N N . PHE A 1 95 ? -6.898 3.301 -11.524 1.00 98.56 95 PHE A N 1
ATOM 777 C CA . PHE A 1 95 ? -5.532 2.903 -11.162 1.00 98.56 95 PHE A CA 1
ATOM 778 C C . PHE A 1 95 ? -5.506 1.846 -10.061 1.00 98.56 95 PHE A C 1
ATOM 780 O O . PHE A 1 95 ? -4.732 0.895 -10.154 1.00 98.56 95 PHE A O 1
ATOM 787 N N . ILE A 1 96 ? -6.368 1.971 -9.054 1.00 98.50 96 ILE A N 1
ATOM 788 C CA . ILE A 1 96 ? -6.488 1.000 -7.965 1.00 98.50 96 ILE A CA 1
ATOM 789 C C . ILE A 1 96 ? -6.943 -0.364 -8.492 1.00 98.50 96 ILE A C 1
ATOM 791 O O . ILE A 1 96 ? -6.350 -1.379 -8.142 1.00 98.50 96 ILE A O 1
ATOM 795 N N . GLU A 1 97 ? -7.977 -0.417 -9.331 1.00 98.25 97 GLU A N 1
ATOM 796 C CA . GLU A 1 97 ? -8.476 -1.673 -9.905 1.00 98.25 97 GLU A CA 1
ATOM 797 C C . GLU A 1 97 ? -7.426 -2.344 -10.790 1.00 98.25 97 GLU A C 1
ATOM 799 O O . GLU A 1 97 ? -7.228 -3.561 -10.726 1.00 98.25 97 GLU A O 1
ATOM 804 N N . ARG A 1 98 ? -6.685 -1.544 -11.566 1.00 97.94 98 ARG A N 1
ATOM 805 C CA . ARG A 1 98 ? -5.544 -2.033 -12.339 1.00 97.94 98 ARG A CA 1
ATOM 806 C C . ARG A 1 98 ? -4.419 -2.531 -11.426 1.00 97.94 98 ARG A C 1
ATOM 808 O O . ARG A 1 98 ? -3.816 -3.556 -11.737 1.00 97.94 98 ARG A O 1
ATOM 815 N N . ALA A 1 99 ? -4.143 -1.863 -10.305 1.00 98.00 99 ALA A N 1
ATOM 816 C CA . ALA A 1 99 ? -3.140 -2.307 -9.336 1.00 98.00 99 ALA A CA 1
ATOM 817 C C . ALA A 1 99 ? -3.549 -3.638 -8.699 1.00 98.00 99 ALA A C 1
ATOM 819 O O . ALA A 1 99 ? -2.748 -4.563 -8.670 1.00 98.00 99 ALA A O 1
ATOM 820 N N . GLU A 1 100 ? -4.802 -3.763 -8.260 1.00 97.12 100 GLU A N 1
ATOM 821 C CA . GLU A 1 100 ? -5.346 -4.982 -7.656 1.00 97.12 100 GLU A CA 1
ATOM 822 C C . GLU A 1 100 ? -5.282 -6.176 -8.611 1.00 97.12 100 GLU A C 1
ATOM 824 O O . GLU A 1 100 ? -4.826 -7.246 -8.218 1.00 97.12 100 GLU A O 1
ATOM 829 N N . LYS A 1 101 ? -5.660 -5.991 -9.882 1.00 96.88 101 LYS A N 1
ATOM 830 C CA . LYS A 1 101 ? -5.604 -7.054 -10.899 1.00 96.88 101 LYS A CA 1
ATOM 831 C C . LYS A 1 101 ? -4.184 -7.581 -11.135 1.00 96.88 101 LYS A C 1
ATOM 833 O O . LYS A 1 101 ? -4.013 -8.756 -11.456 1.00 96.88 101 LYS A O 1
ATOM 838 N N . ASN A 1 102 ? -3.183 -6.711 -11.017 1.00 96.06 102 ASN A N 1
ATOM 839 C CA . ASN A 1 102 ? -1.778 -7.037 -11.270 1.00 96.06 102 ASN A CA 1
ATOM 840 C C . ASN A 1 102 ? -1.000 -7.382 -9.995 1.00 96.06 102 ASN A C 1
ATOM 842 O O . ASN A 1 102 ? 0.122 -7.895 -10.071 1.00 96.06 102 ASN A O 1
ATOM 846 N N . TRP A 1 103 ? -1.577 -7.118 -8.823 1.00 95.56 103 TRP A N 1
ATOM 847 C CA . TRP A 1 103 ? -0.954 -7.437 -7.556 1.00 95.56 103 TRP A CA 1
ATOM 848 C C . TRP A 1 103 ? -0.973 -8.946 -7.343 1.00 95.56 103 TRP A C 1
ATOM 850 O O . TRP A 1 103 ? -1.998 -9.622 -7.393 1.00 95.56 103 TRP A O 1
ATOM 860 N N . THR A 1 104 ? 0.205 -9.475 -7.059 1.00 91.94 104 THR A N 1
ATOM 861 C CA . THR A 1 104 ? 0.382 -10.805 -6.490 1.00 91.94 104 THR A CA 1
ATOM 862 C C . THR A 1 104 ? 1.504 -10.685 -5.487 1.00 91.94 104 THR A C 1
ATOM 864 O O . THR A 1 104 ? 2.400 -9.861 -5.655 1.00 91.94 104 THR A O 1
ATOM 867 N N . ARG A 1 105 ? 1.523 -11.534 -4.469 1.00 89.56 105 ARG A N 1
ATOM 868 C CA . ARG A 1 105 ? 2.618 -11.495 -3.500 1.00 89.56 105 ARG A CA 1
ATOM 869 C C . ARG A 1 105 ? 3.989 -11.823 -4.115 1.00 89.56 105 ARG A C 1
ATOM 871 O O . ARG A 1 105 ? 5.006 -11.430 -3.558 1.00 89.56 105 ARG A O 1
ATOM 878 N N . ASP A 1 106 ? 4.027 -12.490 -5.270 1.00 89.06 106 ASP A N 1
ATOM 879 C CA . ASP A 1 106 ? 5.266 -12.813 -5.994 1.00 89.06 106 ASP A CA 1
ATOM 880 C C . ASP A 1 106 ? 6.005 -11.572 -6.510 1.00 89.06 106 ASP A C 1
ATOM 882 O O . ASP A 1 106 ? 7.219 -11.634 -6.700 1.00 89.06 106 ASP A O 1
ATOM 886 N N . ILE A 1 107 ? 5.319 -10.434 -6.695 1.00 89.94 107 ILE A N 1
ATOM 887 C CA . ILE A 1 107 ? 5.970 -9.190 -7.146 1.00 89.94 107 ILE A CA 1
ATOM 888 C C . ILE A 1 107 ? 7.065 -8.732 -6.173 1.00 89.94 107 ILE A C 1
ATOM 890 O O . ILE A 1 107 ? 8.027 -8.100 -6.592 1.00 89.94 107 ILE A O 1
ATOM 894 N N . LEU A 1 108 ? 6.972 -9.120 -4.894 1.00 89.00 108 LEU A N 1
ATOM 895 C CA . LEU A 1 108 ? 7.964 -8.800 -3.866 1.00 89.00 108 LEU A CA 1
ATOM 896 C C . LEU A 1 108 ? 9.322 -9.465 -4.121 1.00 89.00 108 LEU A C 1
ATOM 898 O O . LEU A 1 108 ? 10.350 -8.958 -3.677 1.00 89.00 108 LEU A O 1
ATOM 902 N N . LEU A 1 109 ? 9.359 -10.572 -4.871 1.00 85.88 109 LEU A N 1
ATOM 903 C CA . LEU A 1 109 ? 10.621 -11.159 -5.321 1.00 85.88 109 LEU A CA 1
ATOM 904 C C . LEU A 1 109 ? 11.341 -10.229 -6.311 1.00 85.88 109 LEU A C 1
ATOM 906 O O . LEU A 1 109 ? 12.569 -10.144 -6.277 1.00 85.88 109 LEU A O 1
ATOM 910 N N . GLY A 1 110 ? 10.576 -9.503 -7.134 1.00 84.75 110 GLY A N 1
ATOM 911 C CA . GLY A 1 110 ? 11.058 -8.547 -8.133 1.00 84.75 110 GLY A CA 1
ATOM 912 C C . GLY A 1 110 ? 11.426 -7.163 -7.590 1.00 84.75 110 GLY A C 1
ATOM 913 O O . GLY A 1 110 ? 11.883 -6.326 -8.364 1.00 84.75 110 GLY A O 1
ATOM 914 N N . ASP A 1 111 ? 11.249 -6.892 -6.293 1.00 84.81 111 ASP A N 1
ATOM 915 C CA . ASP A 1 111 ? 11.732 -5.644 -5.695 1.00 84.81 111 ASP A CA 1
ATOM 916 C C . ASP A 1 111 ? 13.233 -5.730 -5.398 1.00 84.81 111 ASP A C 1
ATOM 918 O O . ASP A 1 111 ? 13.659 -6.356 -4.429 1.00 84.81 111 ASP A O 1
ATOM 922 N N . GLU A 1 112 ? 14.060 -5.113 -6.232 1.00 79.62 112 GLU A N 1
ATOM 923 C CA . GLU A 1 112 ? 15.518 -5.134 -6.066 1.00 79.62 112 GLU A CA 1
ATOM 924 C C . GLU A 1 112 ? 16.027 -4.182 -4.975 1.00 79.62 112 GLU A C 1
ATOM 926 O O . GLU A 1 112 ? 17.121 -4.387 -4.453 1.00 79.62 112 GLU A O 1
ATOM 931 N N . MET A 1 113 ? 15.250 -3.158 -4.610 1.00 76.88 113 MET A N 1
ATOM 932 C CA . MET A 1 113 ? 15.700 -2.090 -3.708 1.00 76.88 113 MET A CA 1
ATOM 933 C C . MET A 1 113 ? 15.070 -2.151 -2.315 1.00 76.88 113 MET A C 1
ATOM 935 O O . MET A 1 113 ? 15.530 -1.457 -1.411 1.00 76.88 113 MET A O 1
ATOM 939 N N . GLY A 1 114 ? 14.017 -2.950 -2.132 1.00 72.19 114 GLY A N 1
ATOM 940 C CA . GLY A 1 114 ? 13.330 -3.121 -0.850 1.00 72.19 114 GLY A CA 1
ATOM 941 C C . GLY A 1 114 ? 12.416 -1.954 -0.462 1.00 72.19 114 GLY A C 1
ATOM 942 O O . GLY A 1 114 ? 11.954 -1.903 0.677 1.00 72.19 114 GLY A O 1
ATOM 943 N N . VAL A 1 115 ? 12.178 -0.997 -1.368 1.00 72.38 115 VAL A N 1
ATOM 944 C CA . VAL A 1 115 ? 11.484 0.270 -1.060 1.00 72.38 115 VAL A CA 1
ATOM 945 C C . VAL A 1 115 ? 10.363 0.640 -2.037 1.00 72.38 115 VAL A C 1
ATOM 947 O O . VAL A 1 115 ? 9.568 1.521 -1.722 1.00 72.38 115 VAL A O 1
ATOM 950 N N . TYR A 1 116 ? 10.256 -0.024 -3.193 1.00 76.88 116 TYR A N 1
ATOM 951 C CA . TYR A 1 116 ? 9.256 0.290 -4.225 1.00 76.88 116 TYR A CA 1
ATOM 952 C C . TYR A 1 116 ? 8.282 -0.866 -4.413 1.00 76.88 116 TYR A C 1
ATOM 954 O O . TYR A 1 116 ? 8.226 -1.477 -5.479 1.00 76.88 116 TYR A O 1
ATOM 962 N N . HIS A 1 117 ? 7.531 -1.195 -3.368 1.00 83.38 117 HIS A N 1
ATOM 963 C CA . HIS A 1 117 ? 6.576 -2.291 -3.425 1.00 83.38 117 HIS A CA 1
ATOM 964 C C . HIS A 1 117 ? 5.344 -2.036 -2.559 1.00 83.38 117 HIS A C 1
ATOM 966 O O . HIS A 1 117 ? 5.370 -1.303 -1.570 1.00 83.38 117 HIS A O 1
ATOM 972 N N . VAL A 1 118 ? 4.252 -2.695 -2.938 1.00 89.75 118 VAL A N 1
ATOM 973 C CA . VAL A 1 118 ? 3.027 -2.781 -2.144 1.00 89.75 118 VAL A CA 1
ATOM 974 C C . VAL A 1 118 ? 3.048 -4.129 -1.428 1.00 89.75 118 VAL A C 1
ATOM 976 O O . VAL A 1 118 ? 2.725 -5.159 -2.025 1.00 89.75 118 VAL A O 1
ATOM 979 N N . SER A 1 119 ? 3.487 -4.136 -0.167 1.00 86.06 119 SER A N 1
ATOM 980 C CA . SER A 1 119 ? 3.728 -5.355 0.622 1.00 86.06 119 SER A CA 1
ATOM 981 C C . SER A 1 119 ? 2.464 -6.202 0.797 1.00 86.06 119 SER A C 1
ATOM 983 O O . SER A 1 119 ? 2.541 -7.430 0.841 1.00 86.06 119 SER A O 1
ATOM 985 N N . TRP A 1 120 ? 1.304 -5.546 0.871 1.00 90.12 120 TRP A N 1
ATOM 986 C CA . TRP A 1 120 ? 0.020 -6.167 1.179 1.00 90.12 120 TRP A CA 1
ATOM 987 C C . TRP A 1 120 ? -1.074 -5.659 0.248 1.00 90.12 120 TRP A C 1
ATOM 989 O O . TRP A 1 120 ? -1.191 -4.452 0.032 1.00 90.12 120 TRP A O 1
ATOM 999 N N . ILE A 1 121 ? -1.924 -6.561 -0.250 1.00 95.00 121 ILE A N 1
ATOM 1000 C CA . ILE A 1 121 ? -3.080 -6.175 -1.071 1.00 95.00 121 ILE A CA 1
ATOM 1001 C C . ILE A 1 121 ? -4.020 -5.239 -0.306 1.00 95.00 121 ILE A C 1
ATOM 1003 O O . ILE A 1 121 ? -4.611 -4.331 -0.886 1.00 95.00 121 ILE A O 1
ATOM 1007 N N . GLU A 1 122 ? -4.080 -5.385 1.016 1.00 95.94 122 GLU A N 1
ATOM 1008 C CA . GLU A 1 122 ? -4.865 -4.544 1.908 1.00 95.94 122 GLU A CA 1
ATOM 1009 C C . GLU A 1 122 ? -4.493 -3.057 1.808 1.00 95.94 122 GLU A C 1
ATOM 1011 O O . GLU A 1 122 ? -5.347 -2.211 2.054 1.00 95.94 122 GLU A O 1
ATOM 1016 N N . GLN A 1 123 ? -3.271 -2.707 1.384 1.00 94.88 123 GLN A N 1
ATOM 1017 C CA . GLN A 1 123 ? -2.895 -1.312 1.116 1.00 94.88 123 GLN A CA 1
ATOM 1018 C C . GLN A 1 123 ? -3.638 -0.743 -0.105 1.00 94.88 123 GLN A C 1
ATOM 1020 O O . GLN A 1 123 ? -4.024 0.424 -0.100 1.00 94.88 123 GLN A O 1
ATOM 1025 N N . ILE A 1 124 ? -3.884 -1.56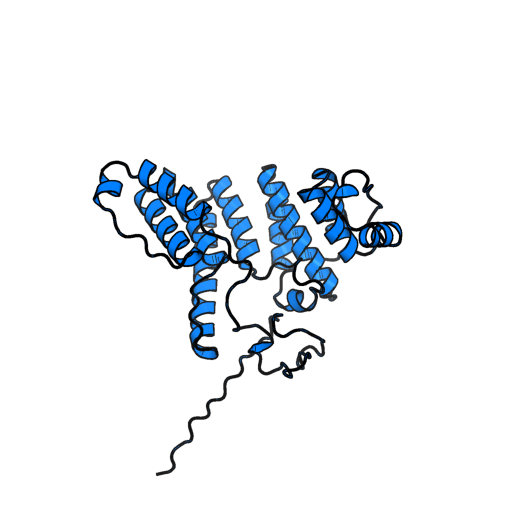0 -1.136 1.00 97.69 124 ILE A N 1
ATOM 1026 C CA . ILE A 1 124 ? -4.696 -1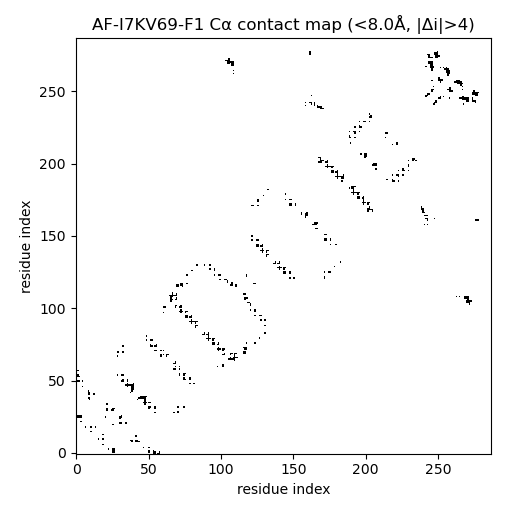.177 -2.304 1.00 97.69 124 ILE A CA 1
ATOM 1027 C C . ILE A 1 124 ? -6.174 -1.092 -1.905 1.00 97.69 124 ILE A C 1
ATOM 1029 O O . ILE A 1 124 ? -6.866 -0.146 -2.281 1.00 97.69 124 ILE A O 1
ATOM 1033 N N . TRP A 1 125 ? -6.664 -2.028 -1.090 1.00 98.25 125 TRP A N 1
ATOM 1034 C CA . TRP A 1 125 ? -8.035 -1.969 -0.569 1.00 98.25 125 TRP A CA 1
ATOM 1035 C C . TRP A 1 125 ? -8.272 -0.766 0.347 1.00 98.25 125 TRP A C 1
ATOM 1037 O O . TRP A 1 125 ? -9.355 -0.186 0.323 1.00 98.25 125 TRP A O 1
ATOM 1047 N N . LEU A 1 126 ? -7.263 -0.337 1.107 1.00 97.62 126 LEU A N 1
ATOM 1048 C CA . LEU A 1 126 ? -7.341 0.879 1.911 1.00 97.62 126 LEU A CA 1
ATOM 1049 C C . LEU A 1 126 ? -7.550 2.120 1.026 1.00 97.62 126 LEU A C 1
ATOM 1051 O O . LEU A 1 126 ? -8.367 2.975 1.348 1.00 97.62 126 LEU A O 1
ATOM 1055 N N . LEU A 1 127 ? -6.909 2.195 -0.145 1.00 97.56 127 LEU A N 1
ATOM 1056 C CA . LEU A 1 127 ? -7.189 3.272 -1.101 1.00 97.56 127 LEU A CA 1
ATOM 1057 C C . LEU A 1 127 ? -8.633 3.241 -1.621 1.00 97.56 127 LEU A C 1
ATOM 1059 O O . LEU A 1 127 ? -9.261 4.294 -1.757 1.00 97.56 127 LEU A O 1
ATOM 1063 N N . LYS A 1 128 ? -9.195 2.046 -1.862 1.00 97.62 128 LYS A N 1
ATOM 1064 C CA . LYS A 1 128 ? -10.621 1.904 -2.215 1.00 97.62 128 LYS A CA 1
ATOM 1065 C C . LYS A 1 128 ? -11.521 2.440 -1.115 1.00 97.62 128 LYS A C 1
ATOM 1067 O O . LYS A 1 128 ? -12.437 3.208 -1.405 1.00 97.62 128 LYS A O 1
ATOM 1072 N N . SER A 1 129 ? -11.258 2.068 0.139 1.00 97.81 129 SER A N 1
ATOM 1073 C CA . SER A 1 129 ? -12.071 2.532 1.265 1.00 97.81 129 SER A CA 1
ATOM 1074 C C . SER A 1 129 ? -11.979 4.049 1.443 1.00 97.81 129 SER A C 1
ATOM 1076 O O . SER A 1 129 ? -13.002 4.678 1.700 1.00 97.81 129 SER A O 1
ATOM 1078 N N . HIS A 1 130 ? -10.816 4.664 1.198 1.00 97.12 130 HIS A N 1
ATOM 1079 C CA . HIS A 1 130 ? -10.670 6.124 1.182 1.00 97.12 130 HIS A CA 1
ATOM 1080 C C . HIS A 1 130 ? -11.604 6.778 0.156 1.00 97.12 130 HIS A C 1
ATOM 1082 O O . HIS A 1 130 ? -12.321 7.720 0.493 1.00 97.12 130 HIS A O 1
ATOM 1088 N N . ILE A 1 131 ? -11.654 6.258 -1.075 1.00 97.94 131 ILE A N 1
ATOM 1089 C CA . ILE A 1 131 ? -12.564 6.776 -2.106 1.00 97.94 131 ILE A CA 1
ATOM 1090 C C . ILE A 1 131 ? -14.027 6.585 -1.694 1.00 97.94 131 ILE A C 1
ATOM 1092 O O . ILE A 1 131 ? -14.802 7.537 -1.772 1.00 97.94 131 ILE A O 1
ATOM 1096 N N . TYR A 1 132 ? -14.412 5.396 -1.218 1.00 98.00 132 TYR A N 1
ATOM 1097 C CA . TYR A 1 132 ? -15.791 5.144 -0.783 1.00 98.00 132 TYR A CA 1
ATOM 1098 C C . TYR A 1 132 ? -16.214 6.066 0.366 1.00 98.00 132 TYR A C 1
ATOM 1100 O O . TYR A 1 132 ? -17.315 6.611 0.327 1.00 98.00 132 TYR A O 1
ATOM 1108 N N . MET A 1 133 ? -15.327 6.323 1.332 1.00 96.31 133 MET A N 1
ATOM 1109 C CA . MET A 1 133 ? -15.561 7.299 2.398 1.00 96.31 133 MET A CA 1
ATOM 1110 C C . MET A 1 133 ? -15.794 8.707 1.828 1.00 96.31 133 MET A C 1
ATOM 1112 O O . MET A 1 133 ? -16.774 9.368 2.170 1.00 96.31 133 MET A O 1
ATOM 1116 N N . LEU A 1 134 ? -14.920 9.174 0.929 1.00 95.81 134 LEU A N 1
ATOM 1117 C CA . LEU A 1 134 ? -15.019 10.512 0.332 1.00 95.81 134 LEU A CA 1
ATOM 1118 C C . LEU A 1 134 ? -16.289 10.684 -0.518 1.00 95.81 134 LEU A C 1
ATOM 1120 O O . LEU A 1 134 ? -16.887 11.763 -0.520 1.00 95.81 134 LEU A O 1
ATOM 1124 N N . LEU A 1 135 ? -16.734 9.615 -1.182 1.00 96.31 135 LEU A N 1
ATOM 1125 C CA . LEU A 1 135 ? -17.984 9.562 -1.945 1.00 96.31 135 LEU A CA 1
ATOM 1126 C C . LEU A 1 135 ? -19.232 9.327 -1.077 1.00 96.31 135 LEU A C 1
ATOM 1128 O O . LEU A 1 135 ? -20.344 9.404 -1.600 1.00 96.31 135 LEU A O 1
ATOM 1132 N N . LYS A 1 136 ? -19.075 9.081 0.233 1.00 95.25 136 LYS A N 1
ATOM 1133 C CA . LYS A 1 136 ? -20.152 8.690 1.163 1.00 95.25 136 LYS A CA 1
ATOM 1134 C C . LYS A 1 136 ? -20.889 7.413 0.738 1.00 95.25 136 LYS A C 1
ATOM 1136 O O . LYS A 1 136 ? -22.096 7.279 0.944 1.00 95.25 136 LYS A O 1
ATOM 1141 N N . ASP A 1 137 ? -20.166 6.479 0.129 1.00 96.69 137 ASP A N 1
ATOM 1142 C CA . ASP A 1 137 ? -20.657 5.137 -0.176 1.00 96.69 137 ASP A CA 1
ATOM 1143 C C . ASP A 1 137 ? -20.441 4.224 1.038 1.00 96.69 137 ASP A C 1
ATOM 1145 O O . ASP A 1 137 ? -19.491 3.440 1.110 1.00 96.69 137 ASP A O 1
ATOM 1149 N N . ASP A 1 138 ? -21.333 4.360 2.019 1.00 95.50 138 ASP A N 1
ATOM 1150 C CA . ASP A 1 138 ? -21.256 3.670 3.311 1.00 95.50 138 ASP A CA 1
ATOM 1151 C C . ASP A 1 138 ? -21.179 2.144 3.178 1.00 95.50 138 ASP A C 1
ATOM 1153 O O . ASP A 1 138 ? -20.465 1.482 3.934 1.00 95.50 138 ASP A O 1
ATOM 1157 N N . ASN A 1 139 ? -21.897 1.583 2.204 1.00 97.25 139 ASN A N 1
ATOM 1158 C CA . ASN A 1 139 ? -21.980 0.140 2.008 1.00 97.25 139 ASN A CA 1
ATOM 1159 C C . ASN A 1 139 ? -20.647 -0.422 1.516 1.00 97.25 139 ASN A C 1
ATOM 1161 O O . ASN A 1 139 ? -20.141 -1.402 2.070 1.00 97.25 139 ASN A O 1
ATOM 1165 N N . ASN A 1 140 ? -20.064 0.189 0.480 1.00 98.12 140 ASN A N 1
ATOM 1166 C CA . ASN A 1 140 ? -18.772 -0.259 -0.025 1.00 98.12 140 ASN A CA 1
ATOM 1167 C C . ASN A 1 140 ? -17.626 0.097 0.922 1.00 98.12 140 ASN A C 1
ATOM 1169 O O . ASN A 1 140 ? -16.688 -0.694 1.037 1.00 98.12 140 ASN A O 1
ATOM 1173 N N . PHE A 1 141 ? -17.718 1.223 1.635 1.00 98.06 141 PHE A N 1
ATOM 1174 C CA . PHE A 1 141 ? -16.773 1.578 2.687 1.00 98.06 141 PHE A CA 1
ATOM 1175 C C . PHE A 1 141 ? -16.699 0.480 3.753 1.00 98.06 141 PHE A C 1
ATOM 1177 O O . PHE A 1 141 ? -15.641 -0.129 3.918 1.00 98.06 141 PHE A O 1
ATOM 1184 N N . GLN A 1 142 ? -17.834 0.165 4.390 1.00 96.94 142 GLN A N 1
ATOM 1185 C CA . GLN A 1 142 ? -17.911 -0.829 5.462 1.00 96.94 142 GLN A CA 1
ATOM 1186 C C . GLN A 1 142 ? -17.453 -2.211 4.982 1.00 96.94 142 GLN A C 1
ATOM 1188 O O . GLN A 1 142 ? -16.609 -2.843 5.613 1.00 96.94 142 GLN A O 1
ATOM 1193 N N . ARG A 1 143 ? -17.942 -2.652 3.813 1.00 98.31 143 ARG A N 1
ATOM 1194 C CA . ARG A 1 143 ? -17.551 -3.939 3.220 1.00 98.31 143 ARG A CA 1
ATOM 1195 C C . ARG A 1 143 ? -16.040 -4.038 3.006 1.00 98.31 143 ARG A C 1
ATOM 1197 O O . ARG A 1 143 ? -15.453 -5.089 3.251 1.00 98.31 143 ARG A O 1
ATOM 1204 N N . THR A 1 144 ? -15.415 -2.961 2.533 1.00 98.38 144 THR A N 1
ATOM 1205 C CA . THR A 1 144 ? -13.977 -2.945 2.243 1.00 98.38 144 THR A CA 1
ATOM 1206 C C . THR A 1 144 ? -13.151 -2.934 3.528 1.00 98.38 144 THR A C 1
ATOM 1208 O O . THR A 1 144 ? -12.172 -3.671 3.619 1.00 98.38 144 THR A O 1
ATOM 1211 N N . THR A 1 145 ? -13.540 -2.152 4.540 1.00 98.12 145 THR A N 1
ATOM 1212 C CA . THR A 1 145 ? -12.831 -2.133 5.830 1.00 98.12 145 THR A CA 1
ATOM 1213 C C . THR A 1 145 ? -12.958 -3.456 6.580 1.00 98.12 145 THR A C 1
ATOM 1215 O O . THR A 1 145 ? -11.962 -3.926 7.125 1.00 98.12 145 THR A O 1
ATOM 1218 N N . ASP A 1 146 ? -14.129 -4.099 6.547 1.00 97.69 146 ASP A N 1
ATOM 1219 C CA . ASP A 1 146 ? -14.329 -5.417 7.163 1.00 97.69 146 ASP A CA 1
ATOM 1220 C C . ASP A 1 146 ? -13.469 -6.483 6.474 1.00 97.69 146 ASP A C 1
ATOM 1222 O O . ASP A 1 146 ? -12.771 -7.243 7.139 1.00 97.69 146 ASP A O 1
ATOM 1226 N N . MET A 1 147 ? -13.418 -6.469 5.136 1.00 98.06 147 MET A N 1
ATOM 1227 C CA . MET A 1 147 ? -12.551 -7.360 4.358 1.00 98.06 147 MET A CA 1
ATOM 1228 C C . MET A 1 147 ? -11.067 -7.201 4.725 1.00 98.06 147 MET A C 1
ATOM 1230 O O . MET A 1 147 ? -10.355 -8.201 4.841 1.00 98.06 147 MET A O 1
ATOM 1234 N N . ILE A 1 148 ? -10.594 -5.964 4.930 1.00 97.75 148 ILE A N 1
ATOM 1235 C CA . ILE A 1 148 ? -9.221 -5.704 5.386 1.00 97.75 148 ILE A CA 1
ATOM 1236 C C . ILE A 1 148 ? -9.007 -6.327 6.769 1.00 97.75 148 ILE A C 1
ATOM 1238 O O . ILE A 1 148 ? -8.081 -7.121 6.938 1.00 97.75 148 ILE A O 1
ATOM 1242 N N . LEU A 1 149 ? -9.857 -6.003 7.748 1.00 96.75 149 LEU A N 1
ATOM 1243 C CA . LEU A 1 149 ? -9.706 -6.476 9.128 1.00 96.75 149 LEU A CA 1
ATOM 1244 C C . LEU A 1 149 ? -9.767 -8.007 9.231 1.00 96.75 149 LEU A C 1
ATOM 1246 O O . LEU A 1 149 ? -8.942 -8.600 9.928 1.00 96.75 149 LEU A O 1
ATOM 1250 N N . ASP A 1 150 ? -10.674 -8.653 8.499 1.00 97.06 150 ASP A N 1
ATOM 1251 C CA . ASP A 1 150 ? -10.795 -10.112 8.460 1.00 97.06 150 ASP A CA 1
ATOM 1252 C C . ASP A 1 150 ? -9.561 -10.774 7.834 1.00 97.06 150 ASP A C 1
ATOM 1254 O O . ASP A 1 150 ? -9.052 -11.770 8.364 1.00 97.06 150 ASP A O 1
ATOM 1258 N N . SER A 1 151 ? -9.038 -10.206 6.739 1.00 95.06 151 SER A N 1
ATOM 1259 C CA . SER A 1 151 ? -7.804 -10.681 6.098 1.00 95.06 151 SER A CA 1
ATOM 1260 C C . SER A 1 151 ? -6.618 -10.616 7.062 1.00 95.06 151 SER A C 1
ATOM 1262 O O . SER A 1 151 ? -5.911 -11.612 7.256 1.00 95.06 151 SER A O 1
ATOM 1264 N N . ARG A 1 152 ? -6.442 -9.478 7.751 1.00 92.56 152 ARG A N 1
ATOM 1265 C CA . ARG A 1 152 ? -5.365 -9.303 8.739 1.00 92.56 152 ARG A CA 1
ATOM 1266 C C . ARG A 1 152 ? -5.534 -10.233 9.936 1.00 92.56 152 ARG A C 1
ATOM 1268 O O . ARG A 1 152 ? -4.579 -10.896 10.329 1.00 92.56 152 ARG A O 1
ATOM 1275 N N . LEU A 1 153 ? -6.746 -10.376 10.474 1.00 92.50 153 LEU A N 1
ATOM 1276 C CA . LEU A 1 153 ? -7.010 -11.288 11.588 1.00 92.50 153 LEU A CA 1
ATOM 1277 C C . LEU A 1 153 ? -6.685 -12.744 11.231 1.00 92.50 153 LEU A C 1
ATOM 1279 O O . LEU A 1 153 ? -6.110 -13.469 12.047 1.00 92.50 153 LEU A O 1
ATOM 1283 N N . LYS A 1 154 ? -7.047 -13.185 10.020 1.00 92.44 154 LYS A N 1
ATOM 1284 C CA . LYS A 1 154 ? -6.716 -14.529 9.535 1.00 92.44 154 LYS A CA 1
ATOM 1285 C C . LYS A 1 154 ? -5.204 -14.720 9.447 1.00 92.44 154 LYS A C 1
ATOM 1287 O O . LYS A 1 154 ? -4.695 -15.705 9.977 1.00 92.44 154 LYS A O 1
ATOM 1292 N N . LEU A 1 155 ? -4.503 -13.760 8.845 1.00 90.00 155 LEU A N 1
ATOM 1293 C CA . LEU A 1 155 ? -3.045 -13.755 8.784 1.00 90.00 155 LEU A CA 1
ATOM 1294 C C . LEU A 1 155 ? -2.424 -13.895 10.180 1.00 90.00 155 LEU A C 1
ATOM 1296 O O . LEU A 1 155 ? -1.482 -14.663 10.352 1.00 90.00 155 LEU A O 1
ATOM 1300 N N . PHE A 1 156 ? -2.956 -13.185 11.177 1.00 89.44 156 PHE A N 1
ATOM 1301 C CA . PHE A 1 156 ? -2.391 -13.212 12.523 1.00 89.44 156 PHE A CA 1
ATOM 1302 C C . PHE A 1 156 ? -2.548 -14.562 13.205 1.00 89.44 156 PHE A C 1
ATOM 1304 O O . PHE A 1 156 ? -1.593 -15.061 13.792 1.00 89.44 156 PHE A O 1
ATOM 1311 N N . LYS A 1 157 ? -3.717 -15.190 13.063 1.00 90.12 157 LYS A N 1
ATOM 1312 C CA . LYS A 1 157 ? -3.959 -16.541 13.586 1.00 90.12 157 LYS A CA 1
ATOM 1313 C C . LYS A 1 157 ? -3.058 -17.585 12.930 1.00 90.12 157 LYS A C 1
ATOM 1315 O O . LYS A 1 157 ? -2.620 -18.526 13.585 1.00 90.12 157 LYS A O 1
ATOM 1320 N N . GLU A 1 158 ? -2.800 -17.444 11.632 1.00 88.75 158 GLU A N 1
ATOM 1321 C CA . GLU A 1 158 ? -1.885 -18.336 10.919 1.00 88.75 158 GLU A CA 1
ATOM 1322 C C . GLU A 1 158 ? -0.429 -18.127 11.350 1.00 88.75 158 GLU A C 1
ATOM 1324 O O . GLU A 1 158 ? 0.274 -19.107 11.588 1.00 88.75 158 GLU A O 1
ATOM 1329 N N . ALA A 1 159 ? 0.002 -16.873 11.516 1.00 88.00 159 ALA A N 1
ATOM 1330 C CA . ALA A 1 159 ? 1.333 -16.548 12.020 1.00 88.00 159 ALA A CA 1
ATOM 1331 C C . ALA A 1 159 ? 1.555 -17.117 13.426 1.00 88.00 159 ALA A C 1
ATOM 1333 O O . ALA A 1 159 ? 2.522 -17.838 13.647 1.00 88.00 159 ALA A O 1
ATOM 1334 N N . GLU A 1 160 ? 0.622 -16.889 14.352 1.00 87.88 160 GLU A N 1
ATOM 1335 C CA . GLU A 1 160 ? 0.695 -17.417 15.718 1.00 87.88 160 GLU A CA 1
ATOM 1336 C C . GLU A 1 160 ? 0.837 -18.948 15.731 1.00 87.88 160 GLU A C 1
ATOM 1338 O O . GLU A 1 160 ? 1.625 -19.502 16.493 1.00 87.88 160 GLU A O 1
ATOM 1343 N N . LYS A 1 161 ? 0.136 -19.649 14.834 1.00 86.44 161 LYS A N 1
ATOM 1344 C CA . LYS A 1 161 ? 0.224 -21.109 14.712 1.00 86.44 161 LYS A CA 1
ATOM 1345 C C . LYS A 1 161 ? 1.580 -21.596 14.181 1.00 86.44 161 LYS A C 1
ATOM 1347 O O . LYS A 1 161 ? 2.042 -22.664 14.579 1.00 86.44 161 LYS A O 1
ATOM 1352 N N . GLU A 1 162 ? 2.170 -20.880 13.230 1.00 82.56 162 GLU A N 1
ATOM 1353 C CA . GLU A 1 162 ? 3.346 -21.339 12.478 1.00 82.56 162 GLU A CA 1
ATOM 1354 C C . GLU A 1 162 ? 4.669 -20.855 13.081 1.00 82.56 162 GLU A C 1
ATOM 1356 O O . GLU A 1 162 ? 5.668 -21.568 13.024 1.00 82.56 162 GLU A O 1
ATOM 1361 N N . THR A 1 163 ? 4.688 -19.656 13.660 1.00 82.81 163 THR A N 1
ATOM 1362 C CA . THR A 1 163 ? 5.902 -19.006 14.171 1.00 82.81 163 THR A CA 1
ATOM 1363 C C . THR A 1 163 ? 5.808 -18.618 15.646 1.00 82.81 163 THR A C 1
ATOM 1365 O O . THR A 1 163 ? 6.786 -18.092 16.176 1.00 82.81 163 THR A O 1
ATOM 1368 N N . GLU A 1 164 ? 4.667 -18.866 16.307 1.00 84.88 164 GLU A N 1
ATOM 1369 C CA . GLU A 1 164 ? 4.365 -18.388 17.670 1.00 84.88 164 GLU A CA 1
ATOM 1370 C C . GLU A 1 164 ? 4.440 -16.847 17.780 1.00 84.88 164 GLU A C 1
ATOM 1372 O O . GLU A 1 164 ? 4.552 -16.279 18.868 1.00 84.88 164 GLU A O 1
ATOM 1377 N N . GLU A 1 165 ? 4.379 -16.144 16.641 1.00 82.31 165 GLU A N 1
ATOM 1378 C CA . GLU A 1 165 ? 4.428 -14.687 16.588 1.00 82.31 165 GLU A CA 1
ATOM 1379 C C . GLU A 1 165 ? 3.090 -14.080 16.995 1.00 82.31 165 GLU A C 1
ATOM 1381 O O . GLU A 1 165 ? 2.048 -14.366 16.408 1.00 82.31 165 GLU A O 1
ATOM 1386 N N . ILE A 1 166 ? 3.140 -13.159 17.956 1.00 80.81 166 ILE A N 1
ATOM 1387 C CA . ILE A 1 166 ? 2.001 -12.312 18.301 1.00 80.81 166 ILE A CA 1
ATOM 1388 C C . ILE A 1 166 ? 2.159 -10.989 17.565 1.00 80.81 166 ILE A C 1
ATOM 1390 O O . ILE A 1 166 ? 3.126 -10.248 17.771 1.00 80.81 166 ILE A O 1
ATOM 1394 N N . ILE A 1 167 ? 1.190 -10.673 16.713 1.00 72.56 167 ILE A N 1
ATOM 1395 C CA . ILE A 1 167 ? 1.235 -9.460 15.903 1.00 72.56 167 ILE A CA 1
ATOM 1396 C C . ILE A 1 167 ? 0.643 -8.311 16.700 1.00 72.56 167 ILE A C 1
ATOM 1398 O O . ILE A 1 167 ? -0.562 -8.214 16.913 1.00 72.56 167 ILE A O 1
ATOM 1402 N N . ILE A 1 168 ? 1.541 -7.445 17.159 1.00 71.62 168 ILE A N 1
ATOM 1403 C CA . ILE A 1 168 ? 1.204 -6.270 17.965 1.00 71.62 168 ILE A CA 1
ATOM 1404 C C . ILE A 1 168 ? 1.094 -5.015 17.086 1.00 71.62 168 ILE A C 1
ATOM 1406 O O . ILE A 1 168 ? 0.329 -4.112 17.405 1.00 71.62 168 ILE A O 1
ATOM 1410 N N . PHE A 1 169 ? 1.839 -4.967 15.974 1.00 82.69 169 PHE A N 1
ATOM 1411 C CA . PHE A 1 169 ? 1.936 -3.808 15.085 1.00 82.69 169 PHE A CA 1
ATOM 1412 C C . PHE A 1 169 ? 1.594 -4.201 13.653 1.00 82.69 169 PHE A C 1
ATOM 1414 O O . PHE A 1 169 ? 2.304 -5.014 13.061 1.00 82.69 169 PHE A O 1
ATOM 1421 N N . ASP A 1 170 ? 0.544 -3.595 13.103 1.00 87.75 170 ASP A N 1
ATOM 1422 C CA . ASP A 1 170 ? 0.103 -3.843 11.734 1.00 87.75 170 ASP A CA 1
ATOM 1423 C C . ASP A 1 170 ? -0.491 -2.589 11.092 1.00 87.75 170 ASP A C 1
ATOM 1425 O O . ASP A 1 170 ? -1.511 -2.064 11.553 1.00 87.75 170 ASP A O 1
ATOM 1429 N N . ARG A 1 171 ? 0.142 -2.127 10.008 1.00 89.25 171 ARG A N 1
ATOM 1430 C CA . ARG A 1 171 ? -0.225 -0.869 9.341 1.00 89.25 171 ARG A CA 1
ATOM 1431 C C . ARG A 1 171 ? -1.606 -0.898 8.719 1.00 89.25 171 ARG A C 1
ATOM 1433 O O . ARG A 1 171 ? -2.368 0.051 8.871 1.00 89.25 171 ARG A O 1
ATOM 1440 N N . CYS A 1 172 ? -1.953 -2.002 8.068 1.00 91.62 172 CYS A N 1
ATOM 1441 C CA . CYS A 1 172 ? -3.255 -2.140 7.424 1.00 91.62 172 CYS A CA 1
ATOM 1442 C C . CYS A 1 172 ? -4.388 -2.114 8.459 1.00 91.62 172 CYS A C 1
ATOM 1444 O O . CYS A 1 172 ? -5.387 -1.429 8.256 1.00 91.62 172 CYS A O 1
ATOM 1446 N N . THR A 1 173 ? -4.204 -2.792 9.594 1.00 93.69 173 THR A N 1
ATOM 1447 C CA . THR A 1 173 ? -5.186 -2.835 10.683 1.00 93.69 173 THR A CA 1
ATOM 1448 C C . THR A 1 173 ? -5.371 -1.471 11.340 1.00 93.69 173 THR A C 1
ATOM 1450 O O . THR A 1 173 ? -6.508 -1.019 11.479 1.00 93.69 173 THR A O 1
ATOM 1453 N N . TYR A 1 174 ? -4.290 -0.786 11.746 1.00 93.81 174 TYR A N 1
ATOM 1454 C CA . TYR A 1 174 ? -4.469 0.509 12.411 1.00 93.81 174 TYR A CA 1
ATOM 1455 C C . TYR A 1 174 ? -4.994 1.588 11.457 1.00 93.81 174 TYR A C 1
ATOM 1457 O O . TYR A 1 174 ? -5.805 2.401 11.892 1.00 93.81 174 TYR A O 1
ATOM 1465 N N . ASN A 1 175 ? -4.607 1.569 10.174 1.00 94.94 175 ASN A N 1
ATOM 1466 C CA . ASN A 1 175 ? -5.138 2.497 9.171 1.00 94.94 175 ASN A CA 1
ATOM 1467 C C . ASN A 1 175 ? -6.625 2.240 8.888 1.00 94.94 175 ASN A C 1
ATOM 1469 O O . ASN A 1 175 ? -7.396 3.186 8.745 1.00 94.94 175 ASN A O 1
ATOM 1473 N N . ALA A 1 176 ? -7.055 0.972 8.846 1.00 96.88 176 ALA A N 1
ATOM 1474 C CA . ALA A 1 176 ? -8.470 0.632 8.709 1.00 96.88 176 ALA A CA 1
ATOM 1475 C C . ALA A 1 176 ? -9.283 1.186 9.891 1.00 96.88 176 ALA A C 1
ATOM 1477 O O . ALA A 1 176 ? -10.300 1.847 9.689 1.00 96.88 176 ALA A O 1
ATOM 1478 N N . TYR A 1 177 ? -8.804 1.007 11.125 1.00 97.44 177 TYR A N 1
ATOM 1479 C CA . TYR A 1 177 ? -9.459 1.598 12.292 1.00 97.44 177 TYR A CA 1
ATOM 1480 C C . TYR A 1 177 ? -9.434 3.130 12.291 1.00 97.44 177 TYR A C 1
ATOM 1482 O O . TYR A 1 177 ? -10.421 3.749 12.686 1.00 97.44 177 TYR A O 1
ATOM 1490 N N . GLU A 1 178 ? -8.345 3.753 11.845 1.00 97.06 178 GLU A N 1
ATOM 1491 C CA . GLU A 1 178 ? -8.256 5.208 11.711 1.00 97.06 178 GLU A CA 1
ATOM 1492 C C . GLU A 1 178 ? -9.33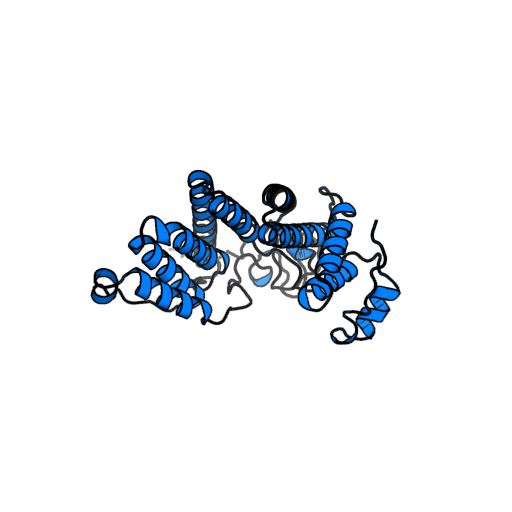1 5.743 10.760 1.00 97.06 178 GLU A C 1
ATOM 1494 O O . GLU A 1 178 ? -10.103 6.625 11.146 1.00 97.06 178 GLU A O 1
ATOM 1499 N N . ILE A 1 179 ? -9.449 5.182 9.553 1.00 96.88 179 ILE A N 1
ATOM 1500 C CA . ILE A 1 179 ? -10.449 5.670 8.602 1.00 96.88 179 ILE A CA 1
ATOM 1501 C C . ILE A 1 179 ? -11.881 5.383 9.077 1.00 96.88 179 ILE A C 1
ATOM 1503 O O . ILE A 1 179 ? -12.756 6.243 8.961 1.00 96.88 179 ILE A O 1
ATOM 1507 N N . MET A 1 180 ? -12.127 4.227 9.703 1.00 97.75 180 MET A N 1
ATOM 1508 C CA . MET A 1 180 ? -13.418 3.932 10.340 1.00 97.75 180 MET A CA 1
ATOM 1509 C C . MET A 1 180 ? -13.755 4.949 11.438 1.00 97.75 180 MET A C 1
ATOM 1511 O O . MET A 1 180 ? -14.917 5.346 11.582 1.00 97.75 180 MET A O 1
ATOM 1515 N N . ALA A 1 181 ? -12.754 5.406 12.198 1.00 97.44 181 ALA A N 1
ATOM 1516 C CA . ALA A 1 181 ? -12.920 6.448 13.202 1.00 97.44 181 ALA A CA 1
ATOM 1517 C C . ALA A 1 181 ? -13.287 7.798 12.568 1.00 97.44 181 ALA A C 1
ATOM 1519 O O . ALA A 1 181 ? -14.232 8.452 13.020 1.00 97.44 181 ALA A O 1
ATOM 1520 N N . MET A 1 182 ? -12.587 8.188 11.500 1.00 95.75 182 MET A N 1
ATOM 1521 C CA . MET A 1 182 ? -12.847 9.428 10.766 1.00 95.75 182 MET A CA 1
ATOM 1522 C C . MET A 1 182 ? -14.267 9.470 10.198 1.00 95.75 182 MET A C 1
ATOM 1524 O O . MET A 1 182 ? -14.974 10.462 10.406 1.00 95.75 182 MET A O 1
ATOM 1528 N N . GLU A 1 183 ? -14.708 8.389 9.555 1.00 95.25 183 GLU A N 1
ATOM 1529 C CA . GLU A 1 183 ? -16.052 8.296 8.978 1.00 95.25 183 GLU A CA 1
ATOM 1530 C C . GLU A 1 183 ? -17.138 8.277 10.065 1.00 95.25 183 GLU A C 1
ATOM 1532 O O . GLU A 1 183 ? -18.152 8.980 9.991 1.00 95.25 183 GLU A O 1
ATOM 1537 N N . SER A 1 184 ? -16.893 7.545 11.155 1.00 95.62 184 SER A N 1
ATOM 1538 C CA . SER A 1 184 ? -17.833 7.456 12.276 1.00 95.62 184 SER A CA 1
ATOM 1539 C C . SER A 1 184 ? -17.976 8.766 13.047 1.00 95.62 184 SER A C 1
ATOM 1541 O O . SER A 1 184 ? -19.000 8.961 13.700 1.00 95.62 184 SER A O 1
ATOM 1543 N N . ARG A 1 185 ? -17.003 9.689 12.979 1.00 94.38 185 ARG A N 1
ATOM 1544 C CA . ARG A 1 185 ? -16.969 10.920 13.795 1.00 94.38 185 ARG A CA 1
ATOM 1545 C C . ARG A 1 185 ? -18.268 11.722 13.727 1.00 94.38 185 ARG A C 1
ATOM 1547 O O . ARG A 1 185 ? -18.698 12.265 14.741 1.00 94.38 185 ARG A O 1
ATOM 1554 N N . ARG A 1 186 ? -18.892 11.802 12.545 1.00 88.31 186 ARG A N 1
ATOM 1555 C CA . ARG A 1 186 ? -20.143 12.556 12.328 1.00 88.31 186 ARG A CA 1
ATOM 1556 C C . ARG A 1 186 ? -21.404 11.753 12.650 1.00 88.31 186 ARG A C 1
ATOM 1558 O O . ARG A 1 186 ? -22.423 12.353 12.970 1.00 88.31 186 ARG A O 1
ATOM 1565 N N . LYS A 1 187 ? -21.347 10.423 12.539 1.00 90.50 187 LYS A N 1
ATOM 1566 C CA . LYS A 1 187 ? -22.506 9.524 12.689 1.00 90.50 187 LYS A CA 1
ATOM 1567 C C . LYS A 1 187 ? -22.670 9.045 14.126 1.00 90.50 187 LYS A C 1
ATOM 1569 O O . LYS A 1 187 ? -23.763 9.073 14.679 1.00 90.50 187 LYS A O 1
ATOM 1574 N N . ASN A 1 188 ? -21.572 8.605 14.731 1.00 94.69 188 ASN A N 1
ATOM 1575 C CA . ASN A 1 188 ? -21.513 8.093 16.089 1.00 94.69 188 ASN A CA 1
ATOM 1576 C C . ASN A 1 188 ? -20.116 8.341 16.679 1.00 94.69 188 ASN A C 1
ATOM 1578 O O . ASN A 1 188 ? -19.180 7.562 16.481 1.00 94.69 188 ASN A O 1
ATOM 1582 N N . ILE A 1 189 ? -19.992 9.423 17.451 1.00 95.00 189 ILE A N 1
ATOM 1583 C CA . ILE A 1 189 ? -18.725 9.832 18.067 1.00 95.00 189 ILE A CA 1
ATOM 1584 C C . ILE A 1 189 ? -18.174 8.793 19.057 1.00 95.00 189 ILE A C 1
ATOM 1586 O O . ILE A 1 189 ? -16.961 8.674 19.203 1.00 95.00 189 ILE A O 1
ATOM 1590 N N . VAL A 1 190 ? -19.033 7.999 19.704 1.00 93.69 190 VAL A N 1
ATOM 1591 C CA . VAL A 1 190 ? -18.593 6.941 20.628 1.00 93.69 190 VAL A CA 1
ATOM 1592 C C . VAL A 1 190 ? -17.921 5.807 19.854 1.00 93.69 190 VAL A C 1
ATOM 1594 O O . VAL A 1 190 ? -16.841 5.362 20.238 1.00 93.69 190 VAL A O 1
ATOM 1597 N N . ASN A 1 191 ? -18.499 5.395 18.723 1.00 95.06 191 ASN A N 1
ATOM 1598 C CA . ASN A 1 191 ? -17.864 4.419 17.833 1.00 95.06 191 ASN A CA 1
ATOM 1599 C C . ASN A 1 191 ? -16.552 4.960 17.264 1.00 95.06 191 ASN A C 1
ATOM 1601 O O . ASN A 1 191 ? -15.553 4.248 17.264 1.00 95.06 191 ASN A O 1
ATOM 1605 N N . ALA A 1 192 ? -16.529 6.233 16.860 1.00 96.75 192 ALA A N 1
ATOM 1606 C CA . ALA A 1 192 ? -15.318 6.887 16.374 1.00 96.75 192 ALA A CA 1
ATOM 1607 C C . ALA A 1 192 ? -14.182 6.846 17.410 1.00 96.75 192 ALA A C 1
ATOM 1609 O O . ALA A 1 192 ? -13.054 6.482 17.087 1.00 96.75 192 ALA A O 1
ATOM 1610 N N . ILE A 1 193 ? -14.492 7.152 18.674 1.00 96.25 193 ILE A N 1
ATOM 1611 C CA . ILE A 1 193 ? -13.548 7.041 19.793 1.00 96.25 193 ILE A CA 1
ATOM 1612 C C . ILE A 1 193 ? -13.061 5.597 19.954 1.00 96.25 193 ILE A C 1
ATOM 1614 O O . ILE A 1 193 ? -11.863 5.379 20.119 1.00 96.25 193 ILE A O 1
ATOM 1618 N N . ASN A 1 194 ? -13.956 4.608 19.901 1.00 95.62 194 ASN A N 1
ATOM 1619 C CA . ASN A 1 194 ? -13.585 3.201 20.064 1.00 95.62 194 ASN A CA 1
ATOM 1620 C C . ASN A 1 194 ? -12.652 2.716 18.951 1.00 95.62 194 ASN A C 1
ATOM 1622 O O . ASN A 1 194 ? -11.630 2.102 19.255 1.00 95.62 194 ASN A O 1
ATOM 1626 N N . PHE A 1 195 ? -12.954 3.033 17.690 1.00 97.31 195 PHE A N 1
ATOM 1627 C CA . PHE A 1 195 ? -12.075 2.712 16.566 1.00 97.31 195 PHE A CA 1
ATOM 1628 C C . PHE A 1 195 ? -10.711 3.385 16.714 1.00 97.31 195 PHE A C 1
ATOM 1630 O O . PHE A 1 195 ? -9.685 2.721 16.603 1.00 97.31 195 PHE A O 1
ATOM 1637 N N . LEU A 1 196 ? -10.674 4.664 17.089 1.00 97.00 196 LEU A N 1
ATOM 1638 C CA . LEU A 1 196 ? -9.412 5.377 17.279 1.00 97.00 196 LEU A CA 1
ATOM 1639 C C . LEU A 1 196 ? -8.567 4.792 18.422 1.00 97.00 196 LEU A C 1
ATOM 1641 O O . LEU A 1 196 ? -7.344 4.724 18.316 1.00 97.00 196 LEU A O 1
ATOM 1645 N N . LYS A 1 197 ? -9.196 4.298 19.497 1.00 95.94 197 LYS A N 1
ATOM 1646 C CA . LYS A 1 197 ? -8.492 3.551 20.553 1.00 95.94 197 LYS A CA 1
ATOM 1647 C C . LYS A 1 197 ? -7.897 2.240 20.037 1.00 95.94 197 LYS A C 1
ATOM 1649 O O . LYS A 1 197 ? -6.780 1.912 20.429 1.00 95.94 197 LYS A O 1
ATOM 1654 N N . GLN A 1 198 ? -8.605 1.511 19.169 1.00 95.25 198 GLN A N 1
ATOM 1655 C CA . GLN A 1 198 ? -8.055 0.312 18.525 1.00 95.25 198 GLN A CA 1
ATOM 1656 C C . GLN A 1 198 ? -6.874 0.668 17.614 1.00 95.25 198 GLN A C 1
ATOM 1658 O O . GLN A 1 198 ? -5.830 0.026 17.696 1.00 95.25 198 GLN A O 1
ATOM 1663 N N . ALA A 1 199 ? -6.981 1.741 16.825 1.00 95.19 199 ALA A N 1
ATOM 1664 C CA . ALA A 1 199 ? -5.878 2.231 16.000 1.00 95.19 199 ALA A CA 1
ATOM 1665 C C . ALA A 1 199 ? -4.637 2.571 16.849 1.00 95.19 199 ALA A C 1
ATOM 1667 O O . ALA A 1 199 ? -3.530 2.150 16.522 1.00 95.19 199 ALA A O 1
ATOM 1668 N N . ILE A 1 200 ? -4.811 3.264 17.982 1.00 94.50 200 ILE A N 1
ATOM 1669 C CA . ILE A 1 200 ? -3.729 3.580 18.933 1.00 94.50 200 ILE A CA 1
ATOM 1670 C C . ILE A 1 200 ? -3.115 2.314 19.540 1.00 94.50 200 ILE A C 1
ATOM 1672 O O . ILE A 1 200 ? -1.889 2.221 19.646 1.00 94.50 200 ILE A O 1
ATOM 1676 N N . LEU A 1 201 ? -3.945 1.342 19.927 1.00 92.38 201 LEU A N 1
ATOM 1677 C CA . LEU A 1 201 ? -3.473 0.074 20.473 1.00 92.38 201 LEU A CA 1
ATOM 1678 C C . LEU A 1 201 ? -2.580 -0.651 19.463 1.00 92.38 201 LEU A C 1
ATOM 1680 O O . LEU A 1 201 ? -1.481 -1.046 19.821 1.00 92.38 201 LEU A O 1
ATOM 1684 N N . ILE A 1 202 ? -3.001 -0.766 18.206 1.00 90.88 202 ILE A N 1
ATOM 1685 C CA . ILE A 1 202 ? -2.235 -1.487 17.180 1.00 90.88 202 ILE A CA 1
ATOM 1686 C C . ILE A 1 202 ? -1.018 -0.681 16.691 1.00 90.88 202 ILE A C 1
ATOM 1688 O O . ILE A 1 202 ? 0.041 -1.246 16.435 1.00 90.88 202 ILE A O 1
ATOM 1692 N N . LYS A 1 203 ? -1.111 0.650 16.587 1.00 90.88 203 LYS A N 1
ATOM 1693 C CA . LYS A 1 203 ? 0.018 1.496 16.154 1.00 90.88 203 LYS A CA 1
ATOM 1694 C C . LYS A 1 203 ? 1.096 1.633 17.233 1.00 90.88 203 LYS A C 1
ATOM 1696 O O . LYS A 1 203 ? 2.283 1.632 16.919 1.00 90.88 203 LYS A O 1
ATOM 1701 N N . GLY A 1 204 ? 0.695 1.773 18.498 1.00 88.81 204 GLY A N 1
ATOM 1702 C CA . GLY A 1 204 ? 1.586 2.108 19.615 1.00 88.81 204 GLY A CA 1
ATOM 1703 C C . GLY A 1 204 ? 1.796 1.004 20.653 1.00 88.81 204 GLY A C 1
ATOM 1704 O O . GLY A 1 204 ? 2.709 1.128 21.465 1.00 88.81 204 GLY A O 1
ATOM 1705 N N . ASN A 1 205 ? 0.990 -0.063 20.646 1.00 88.75 205 ASN A N 1
ATOM 1706 C CA . ASN A 1 205 ? 0.840 -1.003 21.766 1.00 88.75 205 ASN A CA 1
ATOM 1707 C C . ASN A 1 205 ? 0.452 -0.307 23.083 1.00 88.75 205 ASN A C 1
ATOM 1709 O O . ASN A 1 205 ? 0.959 -0.628 24.157 1.00 88.75 205 ASN A O 1
ATOM 1713 N N . ILE A 1 206 ? -0.419 0.702 22.991 1.00 90.00 206 ILE A N 1
ATOM 1714 C CA . ILE A 1 206 ? -0.843 1.516 24.133 1.00 90.00 206 ILE A CA 1
ATOM 1715 C C . ILE A 1 206 ? -2.339 1.325 24.336 1.00 90.00 206 ILE A C 1
ATOM 1717 O O . ILE A 1 206 ? -3.154 1.715 23.500 1.00 90.00 206 ILE A O 1
ATOM 1721 N N . LYS A 1 207 ? -2.713 0.753 25.480 1.00 90.00 207 LYS A N 1
ATOM 1722 C CA . LYS A 1 207 ? -4.115 0.654 25.878 1.00 90.00 207 LYS A CA 1
ATOM 1723 C C . LYS A 1 207 ? -4.579 2.002 26.428 1.00 90.00 207 LYS A C 1
ATOM 1725 O O . LYS A 1 207 ? -4.055 2.482 27.427 1.00 90.00 207 LYS A O 1
ATOM 1730 N N . VAL A 1 208 ? -5.566 2.603 25.772 1.00 88.69 208 VAL A N 1
ATOM 1731 C CA . VAL A 1 208 ? -6.205 3.842 26.230 1.00 88.69 208 VAL A CA 1
ATOM 1732 C C . VAL A 1 208 ? -7.403 3.488 27.103 1.00 88.69 208 VAL A C 1
ATOM 1734 O O . VAL A 1 208 ? -8.361 2.874 26.628 1.00 88.69 208 VAL A O 1
ATOM 1737 N N . ASP A 1 209 ? -7.372 3.900 28.367 1.00 83.00 209 ASP A N 1
ATOM 1738 C CA . ASP A 1 209 ? -8.447 3.613 29.314 1.00 83.00 209 ASP A CA 1
ATOM 1739 C C . ASP A 1 209 ? -9.791 4.240 28.910 1.00 83.00 209 ASP A C 1
ATOM 1741 O O . ASP A 1 209 ? -9.887 5.221 28.160 1.00 83.00 209 ASP A O 1
ATOM 1745 N N . ASN A 1 210 ? -10.876 3.647 29.407 1.00 74.12 210 ASN A N 1
ATOM 1746 C CA . ASN A 1 210 ? -12.221 4.186 29.239 1.00 74.12 210 ASN A CA 1
ATOM 1747 C C . ASN A 1 210 ? -12.463 5.340 30.206 1.00 74.12 210 ASN A C 1
ATOM 1749 O O . ASN A 1 210 ? -12.989 5.166 31.301 1.00 74.12 210 ASN A O 1
ATOM 1753 N N . ASP A 1 211 ? -12.109 6.542 29.762 1.00 75.75 211 ASP A N 1
ATOM 1754 C CA . ASP A 1 211 ? -12.461 7.770 30.460 1.00 75.75 211 ASP A CA 1
ATOM 1755 C C . ASP A 1 211 ? -13.920 8.166 30.175 1.00 75.75 211 ASP A C 1
ATOM 1757 O O . ASP A 1 211 ? -14.225 9.068 29.388 1.00 75.75 211 ASP A O 1
ATOM 1761 N N . ASN A 1 212 ? -14.849 7.461 30.827 1.00 71.94 212 ASN A N 1
ATOM 1762 C CA . ASN A 1 212 ? -16.291 7.688 30.689 1.00 71.94 212 ASN A CA 1
ATOM 1763 C C . ASN A 1 212 ? -16.698 9.132 31.032 1.00 71.94 212 ASN A C 1
ATOM 1765 O O . ASN A 1 212 ? -17.715 9.623 30.539 1.00 71.94 212 ASN A O 1
ATOM 1769 N N . LYS A 1 213 ? -15.908 9.832 31.855 1.00 68.69 213 LYS A N 1
ATOM 1770 C CA . LYS A 1 213 ? -16.175 11.210 32.279 1.00 68.69 213 LYS A CA 1
ATOM 1771 C C . LYS A 1 213 ? -15.862 12.207 31.160 1.00 68.69 213 LYS A C 1
ATOM 1773 O O . LYS A 1 213 ? -16.647 13.121 30.909 1.00 68.69 213 LYS A O 1
ATOM 1778 N N . ASN A 1 214 ? -14.763 12.005 30.435 1.00 68.75 214 ASN A N 1
ATOM 1779 C CA . ASN A 1 214 ? -14.438 12.815 29.258 1.00 68.75 214 ASN A CA 1
ATOM 1780 C C . ASN A 1 214 ? -15.333 12.491 28.051 1.00 68.75 214 ASN A C 1
ATOM 1782 O O . ASN A 1 214 ? -15.748 13.405 27.339 1.00 68.75 214 ASN A O 1
ATOM 1786 N N . ILE A 1 215 ? -15.709 11.220 27.869 1.00 76.94 215 ILE A N 1
ATOM 1787 C CA . ILE A 1 215 ? -16.642 10.802 26.809 1.00 76.94 215 ILE A CA 1
ATOM 1788 C C . ILE A 1 215 ? -18.036 11.419 27.016 1.00 76.94 215 ILE A C 1
ATOM 1790 O O . ILE A 1 215 ? -18.660 11.858 26.055 1.00 76.94 215 ILE A O 1
ATOM 1794 N N . SER A 1 216 ? -18.524 11.486 28.258 1.00 74.38 216 SER A N 1
ATOM 1795 C CA . SER A 1 216 ? -19.853 12.039 28.566 1.00 74.38 216 SER A CA 1
ATOM 1796 C C . SER A 1 216 ? -19.908 13.569 28.569 1.00 74.38 216 SER A C 1
ATOM 1798 O O . SER A 1 216 ? -20.958 14.132 28.273 1.00 74.38 216 SER A O 1
ATOM 1800 N N . SER A 1 217 ? -18.803 14.253 28.883 1.00 83.69 217 SER A N 1
ATOM 1801 C CA . SER A 1 217 ? -18.775 15.720 28.978 1.00 83.69 217 SER A CA 1
ATOM 1802 C C . SER A 1 217 ? -18.474 16.421 27.650 1.00 83.69 217 SER A C 1
ATOM 1804 O O . SER A 1 217 ? -19.149 17.393 27.314 1.00 83.69 217 SER A O 1
ATOM 1806 N N . ASN A 1 218 ? -17.475 15.962 26.884 1.00 91.31 218 ASN A N 1
ATOM 1807 C CA . ASN A 1 218 ? -17.150 16.527 25.571 1.00 91.31 218 ASN A CA 1
ATOM 1808 C C . ASN A 1 218 ? -16.476 15.481 24.655 1.00 91.31 218 ASN A C 1
ATOM 1810 O O . ASN A 1 218 ? -15.248 15.483 24.498 1.00 91.31 218 ASN A O 1
ATOM 1814 N N . PRO A 1 219 ? -17.268 14.596 24.019 1.00 91.44 219 PRO A N 1
ATOM 1815 C CA . PRO A 1 219 ? -16.736 13.475 23.245 1.00 91.44 219 PRO A CA 1
ATOM 1816 C C . PRO A 1 219 ? -15.942 13.920 22.010 1.00 91.44 219 PRO A C 1
ATOM 1818 O O . PRO A 1 219 ? -14.953 13.283 21.658 1.00 91.44 219 PRO A O 1
ATOM 1821 N N . TYR A 1 220 ? -16.309 15.040 21.381 1.00 93.75 220 TYR A N 1
ATOM 1822 C CA . TYR A 1 220 ? -15.593 15.564 20.213 1.00 93.75 220 TYR A CA 1
ATOM 1823 C C . TYR A 1 220 ? -14.201 16.080 20.576 1.00 93.75 220 TYR A C 1
ATOM 1825 O O . TYR A 1 220 ? -13.228 15.730 19.914 1.00 93.75 220 TYR A O 1
ATOM 1833 N N . LYS A 1 221 ? -14.073 16.834 21.675 1.00 93.81 221 LYS A N 1
ATOM 1834 C CA . LYS A 1 221 ? -12.761 17.282 22.163 1.00 93.81 221 LYS A CA 1
ATOM 1835 C C . LYS A 1 221 ? -11.884 16.101 22.583 1.00 93.81 221 LYS A C 1
ATOM 1837 O O . LYS A 1 221 ? -10.678 16.115 22.351 1.00 93.81 221 LYS A O 1
ATOM 1842 N N . TYR A 1 222 ? -12.479 15.080 23.201 1.00 94.25 222 TYR A N 1
ATOM 1843 C CA . TYR A 1 222 ? -11.756 13.860 23.555 1.00 94.25 222 TYR A CA 1
ATOM 1844 C C . TYR A 1 222 ? -11.257 13.113 22.311 1.00 94.25 222 TYR A C 1
ATOM 1846 O O . TYR A 1 222 ? -10.085 12.748 22.258 1.00 94.25 222 TYR A O 1
ATOM 1854 N N . TYR A 1 223 ? -12.101 12.967 21.285 1.00 95.50 223 TYR A N 1
ATOM 1855 C CA . TYR A 1 223 ? -11.703 12.424 19.986 1.00 95.50 223 TYR A CA 1
ATOM 1856 C C . TYR A 1 223 ? -10.537 13.208 19.370 1.00 95.50 223 TYR A C 1
ATOM 1858 O O . TYR A 1 223 ? -9.539 12.609 18.981 1.00 95.50 223 TYR A O 1
ATOM 1866 N N . ASP A 1 224 ? -10.615 14.541 19.333 1.00 95.19 224 ASP A N 1
ATOM 1867 C CA . ASP A 1 224 ? -9.561 15.379 18.748 1.00 95.19 224 ASP A CA 1
ATOM 1868 C C . ASP A 1 224 ? -8.227 15.223 19.508 1.00 95.19 224 ASP A C 1
ATOM 1870 O O . ASP A 1 224 ? -7.159 15.144 18.899 1.00 95.19 224 ASP A O 1
ATOM 1874 N N . ASN A 1 225 ? -8.271 15.097 20.839 1.00 94.75 225 ASN A N 1
ATOM 1875 C CA . ASN A 1 225 ? -7.087 14.803 21.652 1.00 94.75 225 ASN A CA 1
ATOM 1876 C C . ASN A 1 225 ? -6.489 13.424 21.335 1.00 94.75 225 ASN A C 1
ATOM 1878 O O . ASN A 1 225 ? -5.267 13.302 21.232 1.00 94.75 225 ASN A O 1
ATOM 1882 N N . LEU A 1 226 ? -7.329 12.398 21.170 1.00 95.75 226 LEU A N 1
ATOM 1883 C CA . LEU A 1 226 ? -6.881 11.061 20.775 1.00 95.75 226 LEU A CA 1
ATOM 1884 C C . LEU A 1 226 ? -6.274 11.061 19.372 1.00 95.75 226 LEU A C 1
ATOM 1886 O O . LEU A 1 226 ? -5.252 10.418 19.165 1.00 95.75 226 LEU A O 1
ATOM 1890 N N . MET A 1 227 ? -6.849 11.811 18.432 1.00 96.38 227 MET A N 1
ATOM 1891 C CA . MET A 1 227 ? -6.339 11.896 17.063 1.00 96.38 227 MET A CA 1
ATOM 1892 C C . MET A 1 227 ? -4.969 12.583 17.044 1.00 96.38 227 MET A C 1
ATOM 1894 O O . MET A 1 227 ? -4.019 12.090 16.442 1.00 96.38 227 MET A O 1
ATOM 1898 N N . ASN A 1 228 ? -4.819 13.668 17.808 1.00 96.19 228 ASN A N 1
ATOM 1899 C CA . ASN A 1 228 ? -3.525 14.319 18.006 1.00 96.19 228 ASN A CA 1
ATOM 1900 C C . ASN A 1 228 ? -2.491 13.386 18.649 1.00 96.19 228 ASN A C 1
ATOM 1902 O O . ASN A 1 228 ? -1.315 13.441 18.296 1.00 96.19 228 ASN A O 1
ATOM 1906 N N . PHE A 1 229 ? -2.907 12.540 19.593 1.00 95.56 229 PHE A N 1
ATOM 1907 C CA . PHE A 1 229 ? -2.032 11.532 20.185 1.00 95.56 229 PHE A CA 1
ATOM 1908 C C . PHE A 1 229 ? -1.625 10.464 19.161 1.00 95.56 229 PHE A C 1
ATOM 1910 O O . PHE A 1 229 ? -0.435 10.205 19.007 1.00 95.56 229 PHE A O 1
ATOM 1917 N N . PHE A 1 230 ? -2.582 9.912 18.412 1.00 95.31 230 PHE A N 1
ATOM 1918 C CA . PHE A 1 230 ? -2.352 8.933 17.346 1.00 95.31 230 PHE A CA 1
ATOM 1919 C C . PHE A 1 230 ? -1.367 9.442 16.278 1.00 95.31 230 PHE A C 1
ATOM 1921 O O . PHE A 1 230 ? -0.447 8.719 15.885 1.00 95.31 230 PHE A O 1
ATOM 1928 N N . ASN A 1 231 ? -1.500 10.705 15.867 1.00 94.06 231 ASN A N 1
ATOM 1929 C CA . ASN A 1 231 ? -0.615 11.347 14.890 1.00 94.06 231 ASN A CA 1
ATOM 1930 C C . ASN A 1 231 ? 0.811 11.579 15.415 1.00 94.06 231 ASN A C 1
ATOM 1932 O O . ASN A 1 231 ? 1.737 11.734 14.626 1.00 94.06 231 ASN A O 1
ATOM 1936 N N . ARG A 1 232 ? 1.010 11.595 16.740 1.00 94.50 232 ARG A N 1
ATOM 1937 C CA . ARG A 1 232 ? 2.338 11.701 17.372 1.00 94.50 232 ARG A CA 1
ATOM 1938 C C . ARG A 1 232 ? 3.012 10.350 17.594 1.00 94.50 232 ARG A C 1
ATOM 1940 O O . ARG A 1 232 ? 4.197 10.327 17.922 1.00 94.50 232 ARG A O 1
ATOM 1947 N N . LEU A 1 233 ? 2.282 9.239 17.470 1.00 92.06 233 LEU A N 1
ATOM 1948 C CA . LEU A 1 233 ? 2.877 7.911 17.585 1.00 92.06 233 LEU A CA 1
ATOM 1949 C C . LEU A 1 233 ? 3.845 7.693 16.424 1.00 92.06 233 LEU A C 1
ATOM 1951 O O . LEU A 1 233 ? 3.472 7.855 15.263 1.00 92.06 233 LEU A O 1
ATOM 1955 N N . GLN A 1 234 ? 5.077 7.308 16.754 1.00 85.31 234 GLN A N 1
ATOM 1956 C CA . GLN A 1 234 ? 6.105 7.019 15.764 1.00 85.31 234 GLN A CA 1
ATOM 1957 C C . GLN A 1 234 ? 5.653 5.875 14.852 1.00 85.31 234 GLN A C 1
ATOM 1959 O O . GLN A 1 234 ? 5.256 4.809 15.329 1.00 85.31 234 GLN A O 1
ATOM 1964 N N . GLU A 1 235 ? 5.749 6.083 13.542 1.00 76.62 235 GLU A N 1
ATOM 1965 C CA . GLU A 1 235 ? 5.521 5.012 12.581 1.00 76.62 235 GLU A CA 1
ATOM 1966 C C . GLU A 1 235 ? 6.666 4.006 12.628 1.00 76.62 235 GLU A C 1
ATOM 1968 O O . GLU A 1 235 ? 7.847 4.365 12.610 1.00 76.62 235 GLU A O 1
ATOM 1973 N N . LYS A 1 236 ? 6.309 2.723 12.689 1.00 70.75 236 LYS A N 1
ATOM 1974 C CA . LYS A 1 236 ? 7.276 1.647 12.513 1.00 70.75 236 LYS A CA 1
ATOM 1975 C C . LYS A 1 236 ? 7.364 1.323 11.021 1.00 70.75 236 LYS A C 1
ATOM 1977 O O . LYS A 1 236 ? 6.328 1.070 10.411 1.00 70.75 236 LYS A O 1
ATOM 1982 N N . PRO A 1 237 ? 8.573 1.317 10.434 1.00 56.16 237 PRO A N 1
ATOM 1983 C CA . PRO A 1 237 ? 8.734 1.188 8.986 1.00 56.16 237 PRO A CA 1
ATOM 1984 C C . PRO A 1 237 ? 8.344 -0.194 8.440 1.00 56.16 237 PRO A C 1
ATOM 1986 O O . PRO A 1 237 ? 8.041 -0.306 7.255 1.00 56.16 237 PRO A O 1
ATOM 1989 N N . TYR A 1 238 ? 8.309 -1.232 9.285 1.00 57.28 238 TYR A N 1
ATOM 1990 C CA . TYR A 1 238 ? 8.067 -2.612 8.864 1.00 57.28 238 TYR A CA 1
ATOM 1991 C C . TYR A 1 238 ? 7.047 -3.313 9.763 1.00 57.28 238 TYR A C 1
ATOM 1993 O O . TYR A 1 238 ? 7.040 -3.125 10.984 1.00 57.28 238 TYR A O 1
ATOM 2001 N N . ASP A 1 239 ? 6.214 -4.152 9.145 1.00 62.16 239 ASP A N 1
ATOM 2002 C CA . ASP A 1 239 ? 5.333 -5.074 9.856 1.00 62.16 239 ASP A CA 1
ATOM 2003 C C . ASP A 1 239 ? 6.212 -6.165 10.504 1.00 62.16 239 ASP A C 1
ATOM 2005 O O . ASP A 1 239 ? 7.054 -6.777 9.844 1.00 62.16 239 ASP A O 1
ATOM 2009 N N . ASN A 1 240 ? 6.073 -6.372 11.817 1.00 61.72 240 ASN A N 1
ATOM 2010 C 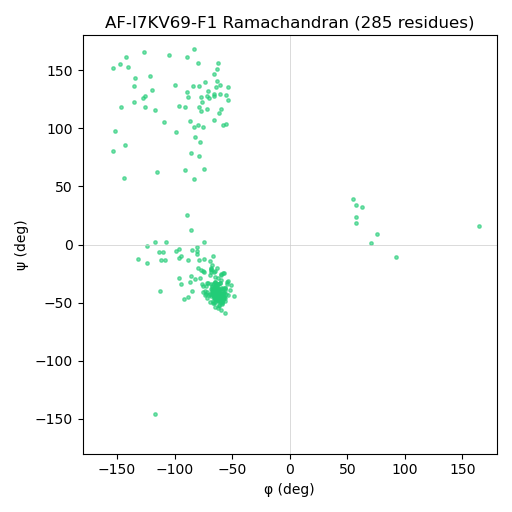CA . ASN A 1 240 ? 6.971 -7.228 12.610 1.00 61.72 240 ASN A CA 1
ATOM 2011 C C . ASN A 1 240 ? 6.583 -8.712 12.522 1.00 61.72 240 ASN A C 1
ATOM 2013 O O . ASN A 1 240 ? 6.298 -9.328 13.547 1.00 61.72 240 ASN A O 1
ATOM 2017 N N . ILE A 1 241 ? 6.521 -9.277 11.315 1.00 75.06 241 ILE A N 1
ATOM 2018 C CA . ILE A 1 241 ? 6.096 -10.670 11.119 1.00 75.06 241 ILE A CA 1
ATOM 2019 C C . ILE A 1 241 ? 7.142 -11.414 10.299 1.00 75.06 241 ILE A C 1
ATOM 2021 O O . ILE A 1 241 ? 7.520 -10.952 9.232 1.00 75.06 241 ILE A O 1
ATOM 2025 N N . LYS A 1 242 ? 7.653 -12.548 10.778 1.00 77.62 242 LYS A N 1
ATOM 2026 C CA . LYS A 1 242 ? 8.483 -13.458 9.977 1.00 77.62 242 LYS A CA 1
ATOM 2027 C C . LYS A 1 242 ? 7.615 -14.366 9.127 1.00 77.62 242 LYS A C 1
ATOM 2029 O O . LYS A 1 242 ? 8.079 -14.822 8.079 1.00 77.62 242 LYS A O 1
ATOM 2034 N N . TYR A 1 243 ? 6.405 -14.679 9.590 1.00 83.62 243 TYR A N 1
ATOM 2035 C CA . TYR A 1 243 ? 5.458 -15.510 8.858 1.00 83.62 243 TYR A CA 1
ATOM 2036 C C . TYR A 1 243 ? 5.218 -14.958 7.446 1.00 83.62 243 TYR A C 1
ATOM 2038 O O . TYR A 1 243 ? 5.051 -13.754 7.248 1.00 83.62 243 TYR A O 1
ATOM 2046 N N . LEU A 1 244 ? 5.217 -15.859 6.461 1.00 85.56 244 LEU A N 1
ATOM 2047 C CA . LEU A 1 244 ? 5.115 -15.584 5.022 1.00 85.56 244 LEU A CA 1
ATOM 2048 C C . LEU A 1 244 ? 6.337 -14.924 4.357 1.00 85.56 244 LEU A C 1
ATOM 2050 O O . LEU A 1 244 ? 6.301 -14.702 3.145 1.00 85.56 244 LEU A O 1
ATOM 2054 N N . TYR A 1 245 ? 7.429 -14.663 5.081 1.00 88.25 245 TYR A N 1
ATOM 2055 C CA . TYR A 1 245 ? 8.723 -14.338 4.471 1.00 88.25 245 TYR A CA 1
ATOM 2056 C C . TYR A 1 245 ? 9.559 -15.586 4.192 1.00 88.25 245 TYR A C 1
ATOM 2058 O O . TYR A 1 245 ? 9.356 -16.652 4.775 1.00 88.25 245 TYR A O 1
ATOM 2066 N N . CYS A 1 246 ? 10.553 -15.449 3.314 1.00 88.44 246 CYS A N 1
ATOM 2067 C CA . CYS A 1 246 ? 11.491 -16.520 2.991 1.00 88.44 246 CYS A CA 1
ATOM 2068 C C . CYS A 1 246 ? 12.162 -17.085 4.253 1.00 88.44 246 CYS A C 1
ATOM 2070 O O . CYS A 1 246 ? 12.337 -18.295 4.343 1.00 88.44 246 CYS A O 1
ATOM 2072 N N . ALA A 1 247 ? 12.417 -16.255 5.271 1.00 86.25 247 ALA A N 1
ATOM 2073 C CA . ALA A 1 247 ? 12.946 -16.677 6.569 1.00 86.25 247 ALA A CA 1
ATOM 2074 C C . ALA A 1 247 ? 12.172 -17.835 7.232 1.00 86.25 247 ALA A C 1
ATOM 2076 O O . ALA A 1 247 ? 12.787 -18.650 7.915 1.00 86.25 247 ALA A O 1
ATOM 2077 N N . SER A 1 248 ? 10.849 -17.902 7.056 1.00 87.06 248 SER A N 1
ATOM 2078 C CA . SER A 1 248 ? 9.966 -18.920 7.651 1.00 87.06 248 SER A CA 1
ATOM 2079 C C . SER A 1 248 ? 9.445 -19.941 6.628 1.00 87.06 248 SER A C 1
ATOM 2081 O O . SER A 1 248 ? 8.684 -20.848 6.968 1.00 87.06 248 SER A O 1
ATOM 2083 N N . CYS A 1 249 ? 9.865 -19.824 5.365 1.00 89.31 249 CYS A N 1
ATOM 2084 C CA . CYS A 1 249 ? 9.417 -20.674 4.269 1.00 89.31 249 CYS A CA 1
ATOM 2085 C C . CYS A 1 249 ? 10.219 -21.979 4.217 1.00 89.31 249 CYS A C 1
ATOM 2087 O O . CYS A 1 249 ? 11.449 -21.975 4.283 1.00 89.31 249 CYS A O 1
ATOM 2089 N N . ARG A 1 250 ? 9.545 -23.115 4.015 1.00 91.00 250 ARG A N 1
ATOM 2090 C CA . ARG A 1 250 ? 10.199 -24.431 3.891 1.00 91.00 250 ARG A CA 1
ATOM 2091 C C . ARG A 1 250 ? 11.057 -24.590 2.634 1.00 91.00 250 ARG A C 1
ATOM 2093 O O . ARG A 1 250 ? 11.850 -25.521 2.541 1.00 91.00 250 ARG A O 1
ATOM 2100 N N . PHE A 1 251 ? 10.846 -23.730 1.639 1.00 90.81 251 PHE A N 1
ATOM 2101 C CA . PHE A 1 251 ? 11.562 -23.760 0.363 1.00 90.81 251 PHE A CA 1
ATOM 2102 C C . PHE A 1 251 ? 12.754 -22.807 0.313 1.00 90.81 251 PHE A C 1
ATOM 2104 O O . PHE A 1 251 ? 13.459 -22.785 -0.696 1.00 90.81 251 PHE A O 1
ATOM 2111 N N . PHE A 1 252 ? 12.972 -22.013 1.358 1.00 91.44 252 PHE A N 1
ATOM 2112 C CA . PHE A 1 252 ? 14.157 -21.179 1.453 1.00 91.44 252 PHE A CA 1
ATOM 2113 C C . PHE A 1 252 ? 15.347 -22.034 1.889 1.00 91.44 252 PHE A C 1
ATOM 2115 O O . PHE A 1 252 ? 15.219 -22.903 2.751 1.00 91.44 252 PHE A O 1
ATOM 2122 N N . ASP A 1 253 ? 16.496 -21.839 1.251 1.00 89.25 253 ASP A N 1
ATOM 2123 C CA . ASP A 1 253 ? 17.714 -22.597 1.547 1.00 89.25 253 ASP A CA 1
ATOM 2124 C C . ASP A 1 253 ? 18.455 -22.117 2.804 1.00 89.25 253 ASP A C 1
ATOM 2126 O O . ASP A 1 253 ? 19.311 -22.839 3.306 1.00 89.25 253 ASP A O 1
ATOM 2130 N N . GLY A 1 254 ? 18.097 -20.940 3.323 1.00 84.38 254 GLY A N 1
ATOM 2131 C CA . GLY A 1 254 ? 18.739 -20.306 4.472 1.00 84.38 254 GLY A CA 1
ATOM 2132 C C . GLY A 1 254 ? 19.877 -19.348 4.107 1.00 84.38 254 GLY A C 1
ATOM 2133 O O . GLY A 1 254 ? 20.302 -18.586 4.974 1.00 84.38 254 GLY A O 1
ATOM 2134 N N . GLU A 1 255 ? 20.328 -19.333 2.851 1.00 85.50 255 GLU A N 1
ATOM 2135 C CA . GLU A 1 255 ? 21.482 -18.550 2.390 1.00 85.50 255 GLU A CA 1
ATOM 2136 C C . GLU A 1 255 ? 21.078 -17.431 1.425 1.00 85.50 255 GLU A C 1
ATOM 2138 O O . GLU A 1 255 ? 21.583 -16.314 1.536 1.00 85.50 255 GLU A O 1
ATOM 2143 N N . GLY A 1 256 ? 20.132 -17.685 0.519 1.00 88.94 256 GLY A N 1
ATOM 2144 C CA . GLY A 1 256 ? 19.711 -16.676 -0.451 1.00 88.94 256 GLY A CA 1
ATOM 2145 C C . GLY A 1 256 ? 18.908 -17.180 -1.646 1.00 88.94 256 GLY A C 1
ATOM 2146 O O . GLY A 1 256 ? 18.795 -16.451 -2.628 1.00 88.94 256 GLY A O 1
ATOM 2147 N N . LEU A 1 257 ? 18.360 -18.398 -1.619 1.00 89.81 257 LEU A N 1
ATOM 2148 C CA . LEU A 1 257 ? 17.624 -18.977 -2.745 1.00 89.81 257 LEU A CA 1
ATOM 2149 C C . LEU A 1 257 ? 16.225 -19.439 -2.334 1.00 89.81 257 LEU A C 1
ATOM 2151 O O . LEU A 1 257 ? 16.044 -20.269 -1.438 1.00 89.81 257 LEU A O 1
ATOM 2155 N N . CYS A 1 258 ? 15.216 -18.986 -3.079 1.00 87.88 258 CYS A N 1
ATOM 2156 C CA . CYS A 1 258 ? 13.904 -19.619 -3.065 1.00 87.88 258 CYS A CA 1
ATOM 2157 C C . CYS A 1 258 ? 13.919 -20.823 -4.016 1.00 87.88 258 CYS A C 1
ATOM 2159 O O . CYS A 1 258 ? 13.784 -20.667 -5.232 1.00 87.88 258 CYS A O 1
ATOM 2161 N N . LYS A 1 259 ? 14.041 -22.042 -3.470 1.00 88.75 259 LYS A N 1
ATOM 2162 C CA . LYS A 1 259 ? 14.122 -23.287 -4.264 1.00 88.75 259 LYS A CA 1
ATOM 2163 C C . LYS A 1 259 ? 12.896 -23.519 -5.145 1.00 88.75 259 LYS A C 1
ATOM 2165 O O . LYS A 1 259 ? 12.999 -24.191 -6.163 1.00 88.75 259 LYS A O 1
ATOM 2170 N N . ARG A 1 260 ? 11.736 -22.975 -4.760 1.00 87.38 260 ARG A N 1
ATOM 2171 C CA . ARG A 1 260 ? 10.481 -23.146 -5.503 1.00 87.38 260 ARG A CA 1
ATOM 2172 C C . ARG A 1 260 ? 10.442 -22.341 -6.799 1.00 87.38 260 ARG A C 1
ATOM 2174 O O . ARG A 1 260 ? 9.996 -22.864 -7.812 1.00 87.38 260 ARG A O 1
ATOM 2181 N N . HIS A 1 261 ? 10.890 -21.088 -6.753 1.00 85.00 261 HIS A N 1
ATOM 2182 C CA . HIS A 1 261 ? 10.906 -20.195 -7.916 1.00 85.00 261 HIS A CA 1
ATOM 2183 C C . HIS A 1 261 ? 12.253 -20.204 -8.652 1.00 85.00 261 HIS A C 1
ATOM 2185 O O . HIS A 1 261 ? 12.354 -19.651 -9.742 1.00 85.00 261 HIS A O 1
ATOM 2191 N N . GLY A 1 262 ? 13.290 -20.821 -8.072 1.00 86.50 262 GLY A N 1
ATOM 2192 C CA . GLY A 1 262 ? 14.640 -20.801 -8.635 1.00 86.50 262 GLY A CA 1
ATOM 2193 C C . GLY A 1 262 ? 15.220 -19.386 -8.693 1.00 86.50 262 GLY A C 1
ATOM 2194 O O . GLY A 1 262 ? 15.949 -19.060 -9.622 1.00 86.50 262 GLY A O 1
ATOM 2195 N N . THR A 1 263 ? 14.852 -18.526 -7.739 1.00 85.00 263 THR A N 1
ATOM 2196 C CA . THR A 1 263 ? 15.203 -17.099 -7.733 1.00 85.00 263 THR A CA 1
ATOM 2197 C C . THR A 1 263 ? 16.011 -16.755 -6.491 1.00 85.00 263 THR A C 1
ATOM 2199 O O . THR A 1 263 ? 15.631 -17.133 -5.376 1.00 85.00 263 THR A O 1
ATOM 2202 N N . THR A 1 264 ? 17.112 -16.029 -6.684 1.00 89.00 264 THR A N 1
ATOM 2203 C CA . THR A 1 264 ? 17.900 -15.456 -5.590 1.00 89.00 264 THR A CA 1
ATOM 2204 C C . THR A 1 264 ? 17.074 -14.397 -4.865 1.00 89.00 264 THR A C 1
ATOM 2206 O O . THR A 1 264 ? 16.487 -13.520 -5.493 1.00 89.00 264 THR A O 1
ATOM 2209 N N . THR A 1 265 ? 16.996 -14.486 -3.543 1.00 87.44 265 THR A N 1
ATOM 2210 C CA . THR A 1 265 ? 16.157 -13.623 -2.711 1.00 87.44 265 THR A CA 1
ATOM 2211 C C . THR A 1 265 ? 16.732 -13.518 -1.305 1.00 87.44 265 THR A C 1
ATOM 2213 O O . THR A 1 265 ? 17.363 -14.451 -0.816 1.00 87.44 265 THR A O 1
ATOM 2216 N N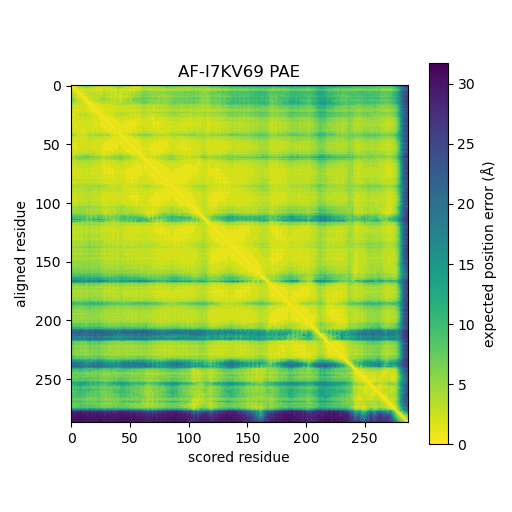 . ASP A 1 266 ? 16.482 -12.409 -0.616 1.00 86.25 266 ASP A N 1
ATOM 2217 C CA . ASP A 1 266 ? 16.779 -12.313 0.809 1.00 86.25 266 ASP A CA 1
ATOM 2218 C C . ASP A 1 266 ? 15.655 -12.924 1.666 1.00 86.25 266 ASP A C 1
ATOM 2220 O O . ASP A 1 266 ? 14.553 -13.235 1.198 1.00 86.25 266 ASP A O 1
ATOM 2224 N N . LYS A 1 267 ? 15.952 -13.093 2.956 1.00 86.19 267 LYS A N 1
ATOM 2225 C CA . LYS A 1 267 ? 15.060 -13.720 3.937 1.00 86.19 267 LYS A CA 1
ATOM 2226 C C . LYS A 1 267 ? 13.811 -12.893 4.283 1.00 86.19 267 LYS A C 1
ATOM 2228 O O . LYS A 1 267 ? 12.910 -13.444 4.907 1.00 86.19 267 LYS A O 1
ATOM 2233 N N . PHE A 1 268 ? 13.757 -11.610 3.927 1.00 85.12 268 PHE A N 1
ATOM 2234 C CA . PHE A 1 268 ? 12.659 -10.681 4.220 1.00 85.12 268 PHE A CA 1
ATOM 2235 C C . PHE A 1 268 ? 11.694 -10.492 3.044 1.00 85.12 268 PHE A C 1
ATOM 2237 O O . PHE A 1 268 ? 10.658 -9.853 3.196 1.00 85.12 268 PHE A O 1
ATOM 2244 N N . LYS A 1 269 ? 11.984 -11.074 1.880 1.00 86.38 269 LYS A N 1
ATOM 2245 C CA . LYS A 1 269 ? 11.043 -11.134 0.757 1.00 86.38 269 LYS A CA 1
ATOM 2246 C C . LYS A 1 269 ? 10.008 -12.237 0.941 1.00 86.38 269 LYS A C 1
ATOM 2248 O O . LYS A 1 269 ? 10.245 -13.232 1.628 1.00 86.38 269 LYS A O 1
ATOM 2253 N N . ALA A 1 270 ? 8.858 -12.085 0.290 1.00 85.44 270 ALA A N 1
ATOM 2254 C CA . ALA A 1 270 ? 7.771 -13.059 0.312 1.00 85.44 270 ALA A CA 1
ATOM 2255 C C . ALA A 1 270 ? 7.326 -13.467 -1.095 1.00 85.44 270 ALA A C 1
ATOM 2257 O O . ALA A 1 270 ? 7.635 -12.803 -2.078 1.00 85.44 270 ALA A O 1
ATOM 2258 N N . CYS A 1 271 ? 6.552 -14.550 -1.165 1.00 87.06 271 CYS A N 1
ATOM 2259 C CA . CYS A 1 271 ? 5.862 -14.991 -2.373 1.00 87.06 271 CYS A CA 1
ATOM 2260 C C . CYS A 1 271 ? 4.476 -15.542 -2.018 1.00 87.06 271 CYS A C 1
ATOM 2262 O O . CYS A 1 271 ? 4.190 -15.864 -0.863 1.00 87.06 271 CYS A O 1
ATOM 2264 N N . SER A 1 272 ? 3.602 -15.629 -3.014 1.00 86.00 272 SER A N 1
ATOM 2265 C CA . SER A 1 272 ? 2.243 -16.167 -2.894 1.00 86.00 272 SER A CA 1
ATOM 2266 C C . SER A 1 272 ? 2.235 -17.674 -2.648 1.00 86.00 272 SER A C 1
ATOM 2268 O O . SER A 1 272 ? 1.333 -18.197 -2.002 1.00 86.00 272 SER A O 1
ATOM 2270 N N . MET A 1 273 ? 3.287 -18.359 -3.095 1.00 85.88 273 MET A N 1
ATOM 2271 C CA . MET A 1 273 ? 3.463 -19.805 -2.982 1.00 85.88 273 MET A CA 1
ATOM 2272 C C . MET A 1 273 ? 4.167 -20.216 -1.682 1.00 85.88 273 MET A C 1
ATOM 2274 O O . MET A 1 273 ? 4.841 -21.253 -1.635 1.00 85.88 273 MET A O 1
ATOM 2278 N N . TYR A 1 274 ? 4.062 -19.390 -0.642 1.00 86.06 274 TYR A N 1
ATOM 2279 C CA . TYR A 1 274 ? 4.647 -19.665 0.661 1.00 86.06 274 TYR A CA 1
ATOM 2280 C C . TYR A 1 274 ? 4.080 -20.956 1.261 1.00 86.06 274 TYR A C 1
ATOM 2282 O O . TYR A 1 274 ? 2.875 -21.195 1.250 1.00 86.06 274 TYR A O 1
ATOM 2290 N N . GLU A 1 275 ? 4.966 -21.763 1.842 1.00 87.69 275 GLU A N 1
ATOM 2291 C CA . GLU A 1 275 ? 4.587 -22.892 2.686 1.00 87.69 275 GLU A CA 1
ATOM 2292 C C . GLU A 1 275 ? 5.462 -22.886 3.940 1.00 87.69 275 GLU A C 1
ATOM 2294 O O . GLU A 1 275 ? 6.693 -22.915 3.843 1.00 87.69 275 GLU A O 1
ATOM 2299 N N . GLY A 1 276 ? 4.818 -22.834 5.107 1.00 83.81 276 GLY A N 1
ATOM 2300 C CA . GLY A 1 276 ? 5.491 -22.750 6.400 1.00 83.81 276 GLY A CA 1
ATOM 2301 C C . GLY A 1 276 ? 6.355 -23.969 6.713 1.00 83.81 276 GLY A C 1
ATOM 2302 O O . GLY A 1 276 ? 6.105 -25.090 6.254 1.00 83.81 276 GLY A O 1
ATOM 2303 N N . GLN A 1 277 ? 7.404 -23.740 7.499 1.00 78.88 277 GLN A N 1
ATOM 2304 C CA . GLN A 1 277 ? 8.286 -24.773 8.038 1.00 78.88 277 GLN A CA 1
ATOM 2305 C C . GLN A 1 277 ? 7.611 -25.554 9.182 1.00 78.88 277 GLN A C 1
ATOM 2307 O O . GLN A 1 277 ? 8.088 -25.502 10.306 1.00 78.88 277 GLN A O 1
ATOM 2312 N N . ASN A 1 278 ? 6.531 -26.310 8.950 1.00 67.62 278 ASN A N 1
ATOM 2313 C CA . ASN A 1 278 ? 5.950 -27.131 10.023 1.00 67.62 278 ASN A CA 1
ATOM 2314 C C . ASN A 1 278 ? 6.154 -28.645 9.829 1.00 67.62 278 ASN A C 1
ATOM 2316 O O . ASN A 1 278 ? 5.471 -29.305 9.046 1.00 67.62 278 ASN A O 1
ATOM 2320 N N . LYS A 1 279 ? 7.088 -29.197 10.625 1.00 47.72 279 LYS A N 1
ATOM 2321 C CA . LYS A 1 279 ? 7.070 -30.570 11.165 1.00 47.72 279 LYS A CA 1
ATOM 2322 C C . LYS A 1 279 ? 7.646 -30.576 12.592 1.00 47.72 279 LYS A C 1
ATOM 2324 O O . LYS A 1 279 ? 8.805 -30.928 12.788 1.00 47.72 279 LYS A O 1
ATOM 2329 N N . LYS A 1 280 ? 6.823 -30.307 13.612 1.00 42.97 280 LYS A N 1
ATOM 2330 C CA . LYS A 1 280 ? 6.926 -31.095 14.852 1.00 42.97 280 LYS A CA 1
ATOM 2331 C C . LYS A 1 280 ? 6.147 -32.382 14.597 1.00 42.97 280 LYS A C 1
ATOM 2333 O O . LYS A 1 280 ? 4.934 -32.426 14.757 1.00 42.97 280 LYS A O 1
ATOM 2338 N N . ALA A 1 281 ? 6.845 -33.415 14.131 1.00 41.28 281 ALA A N 1
ATOM 2339 C CA . ALA A 1 281 ? 6.379 -34.765 14.389 1.00 41.28 281 ALA A CA 1
ATOM 2340 C C . ALA A 1 281 ? 6.484 -34.946 15.904 1.00 41.28 281 ALA A C 1
ATOM 2342 O O . ALA A 1 281 ? 7.587 -34.999 16.445 1.00 41.28 281 ALA A O 1
ATOM 2343 N N . THR A 1 282 ? 5.352 -34.957 16.599 1.00 36.41 282 THR A N 1
ATOM 2344 C CA . THR A 1 282 ? 5.288 -35.535 17.938 1.00 36.41 282 THR A CA 1
ATOM 2345 C C . THR A 1 282 ? 5.845 -36.953 17.812 1.00 36.41 282 THR A C 1
ATOM 2347 O O . THR A 1 282 ? 5.355 -37.697 16.956 1.00 36.41 282 THR A O 1
ATOM 2350 N N . PRO A 1 283 ? 6.874 -37.353 18.578 1.00 39.00 283 PRO A N 1
ATOM 2351 C CA . PRO A 1 283 ? 7.213 -38.760 18.661 1.00 39.00 283 PRO A CA 1
ATOM 2352 C C . PRO A 1 283 ? 5.966 -39.447 19.207 1.00 39.00 283 PRO A C 1
ATOM 2354 O O . PRO A 1 283 ? 5.516 -39.127 20.306 1.00 39.00 283 PRO A O 1
ATOM 2357 N N . THR A 1 284 ? 5.356 -40.335 18.429 1.00 36.91 284 THR A N 1
ATOM 2358 C CA . THR A 1 284 ? 4.486 -41.357 19.003 1.00 36.91 284 THR A CA 1
ATOM 2359 C C . THR A 1 284 ? 5.352 -42.121 19.988 1.00 36.91 284 THR A C 1
ATOM 2361 O O . THR A 1 284 ? 6.212 -42.898 19.578 1.00 36.91 284 THR A O 1
ATOM 2364 N N . GLU A 1 285 ? 5.170 -41.834 21.275 1.00 37.53 285 GLU A N 1
ATOM 2365 C CA . GLU A 1 285 ? 5.600 -42.713 22.347 1.00 37.53 285 GLU A CA 1
ATOM 2366 C C . GLU A 1 285 ? 4.946 -44.068 22.075 1.00 37.53 285 GLU A C 1
ATOM 2368 O O . GLU A 1 285 ? 3.738 -44.254 22.213 1.00 37.53 285 GLU A O 1
ATOM 2373 N N . THR A 1 286 ? 5.747 -44.997 21.566 1.00 37.56 286 THR A N 1
ATOM 2374 C CA . THR A 1 286 ? 5.440 -46.419 21.611 1.00 37.56 286 THR A CA 1
ATOM 2375 C C . THR A 1 286 ? 5.355 -46.817 23.078 1.00 37.56 286 THR A C 1
ATOM 2377 O O . THR A 1 286 ? 6.363 -46.751 23.784 1.00 37.56 286 THR A O 1
ATOM 2380 N N . ILE A 1 287 ? 4.143 -47.179 23.502 1.00 42.22 287 ILE A N 1
ATOM 2381 C CA . ILE A 1 287 ? 3.865 -47.966 24.710 1.00 42.22 287 ILE A CA 1
ATOM 2382 C C . ILE A 1 287 ? 4.406 -49.381 24.501 1.00 42.22 287 ILE A C 1
ATOM 2384 O O . ILE A 1 287 ? 4.215 -49.909 23.379 1.00 42.22 287 ILE A O 1
#

Organism: NCBI:txid857293

Solvent-accessible surface area (backbone atoms only — not comparable to full-atom values): 15874 Å² total; per-residue (Å²): 105,63,67,86,73,89,52,85,71,38,56,92,81,51,60,69,65,63,54,51,50,38,75,75,43,42,76,39,66,66,59,39,51,52,51,18,50,47,20,49,76,68,33,56,42,66,58,15,51,51,45,35,51,33,49,49,70,57,51,62,83,84,52,84,48,36,43,60,39,18,51,35,30,32,37,24,52,50,50,20,53,55,25,49,76,71,67,38,52,69,63,14,49,54,28,38,54,53,20,57,75,53,56,53,51,46,26,47,61,32,42,88,81,81,75,62,65,74,92,45,72,50,59,54,47,47,54,51,26,51,50,24,54,76,71,66,37,62,68,62,20,53,54,40,45,50,53,42,47,53,53,52,53,51,51,43,57,52,26,34,74,73,69,69,45,77,79,58,49,42,69,61,56,20,51,44,25,40,52,53,13,62,65,25,48,83,78,39,52,69,59,12,43,51,27,39,42,50,16,34,24,26,62,64,70,42,87,73,76,88,56,62,67,49,52,71,73,42,44,66,62,47,39,53,52,51,50,57,50,50,73,66,50,72,82,72,96,64,67,79,62,59,61,64,16,33,69,40,25,59,48,35,73,86,82,40,37,33,65,82,79,74,40,76,42,62,53,82,34,34,43,70,85,60,48,70,64,81,77,85,73,73,76,78,79,79,126